Protein AF-A0A7V8NLB1-F1 (afdb_monomer)

Solvent-accessible surface area (backbone atoms only — not comparable to full-atom values): 17942 Å² total; per-residue (Å²): 111,77,70,60,72,68,38,78,61,52,40,50,52,52,19,48,51,55,30,48,59,28,41,72,83,52,60,50,78,52,80,64,28,59,56,40,37,45,28,13,45,32,29,66,75,69,73,38,64,21,41,76,55,96,91,35,86,38,77,64,56,46,62,48,58,43,48,26,51,51,48,29,51,50,24,67,76,68,77,31,62,53,78,82,28,45,66,60,50,29,58,52,39,44,54,50,39,54,49,26,21,53,38,45,8,48,35,42,17,58,72,44,55,81,47,92,48,67,70,57,18,56,49,38,21,43,53,38,27,41,54,50,30,67,32,63,80,67,38,49,45,30,17,30,70,64,47,62,46,55,35,55,26,26,46,37,47,19,50,37,34,46,51,51,26,54,46,30,73,79,34,80,80,67,66,66,98,79,61,91,65,88,76,70,85,46,53,39,51,24,25,23,51,21,11,35,37,20,18,55,15,27,29,42,34,72,69,38,48,55,59,54,56,54,47,44,52,54,45,36,61,54,26,54,77,67,72,36,56,72,57,37,54,49,24,44,50,26,23,51,51,23,20,46,63,58,28,40,65,56,15,51,50,33,32,74,75,70,72,39,88,41,72,59,47,56,96,80,46,61,58,94,89,58,83,77,62,60,68,58,58,54,54,43,70,76,50,69,80,53,75,71,56,38,69,57,43,69,69,21,64,100,76,48,77,55,55,65,86,79,50,62,72,77,72,38,98,43,75,69,51,45,50,55,52,37,57,54,37,51,53,52,44,64,74,70,113

InterPro domains:
  IPR050297 Lipid A-modifying glycosyltransferase 83 [PTHR33908] (12-261)

Sequence (337 aa):
MKRIFSSRVFPLAVGLGLRLLFVVPFPATSGDTVLYEQIATNWLKHHVYAMDVHGALTPVDMRMPGYPAFLALIYALTGRTGESARLWVMLAQILVDLLGCLVIARLARILTCASENEAQGERAYAFALWLAAVCPFTANYTAVPLTEVFACFWTALACSVLVVALQRVKKPGFLLSSSYVPGVRSVEYAALGAGLIAGMGALFRPETPLVLVTAAIVLGVLLFRLGQFARWCLATVAMIVGCLVVLSPWALRNLLTFHEVQFLNPKYSTLPGELVPYGFMAWERTWLYRVRDCYLVPWKLDEEAIQVDDIPSRAFDSPAEKERVRDILEQYNEDLT

Radius of gyration: 23.5 Å; Cα contacts (8 Å, |Δi|>4): 425; chains: 1; bounding box: 57×48×65 Å

Organism: NCBI:txid2741543

pLDDT: mean 89.31, std 11.73, range [33.88, 98.0]

Secondary structure (DSSP, 8-state):
-HHHHT-SHHHHHHHHHHHHHHHTT-----HHHHHHHHHHHHHHHHSS-EEEETTEEEE--SS-THHHHHHHHHHHHHT--GGGGHHHHHHHHHHHHHHHHHHHHHHHHHHHTTSS-HHHHHHHHHHHHHHHHT-HHHHHGGGS-SSHHHHHHHHHHHHHHHHHHHHHHH-TT---TT---TT--SHHHHHHHHHHHHHHHHTT-TTTTHHHHHHHHHHHHHHHHTT-HHHHHHHHHHHHHHHHHHHHHHHHHHHHHHS---SS--TT-PPTTPPP-HHHHHHHHHH---HHHHHHTGGGTTTSPPPGGGS-GGG-SSHHHHHHHHHHHHHHHHHT-

Structure (mmCIF, N/CA/C/O backbone):
data_AF-A0A7V8NLB1-F1
#
_entry.id   AF-A0A7V8NLB1-F1
#
loop_
_atom_site.group_PDB
_atom_site.id
_atom_site.type_symbol
_atom_site.label_atom_id
_atom_site.label_alt_id
_atom_site.label_comp_id
_atom_site.label_asym_id
_atom_site.label_entity_id
_atom_site.label_seq_id
_atom_site.pdbx_PDB_ins_code
_atom_site.Cartn_x
_atom_site.Cartn_y
_atom_site.Cartn_z
_atom_site.occupancy
_atom_site.B_iso_or_equiv
_atom_site.auth_seq_id
_atom_site.auth_comp_id
_atom_site.auth_asym_id
_atom_site.auth_atom_id
_atom_site.pdbx_PDB_model_num
ATOM 1 N N . MET A 1 1 ? -32.695 -19.088 6.229 1.00 49.25 1 MET A N 1
ATOM 2 C CA . MET A 1 1 ? -32.071 -17.863 5.668 1.00 49.25 1 MET A CA 1
ATOM 3 C C . MET A 1 1 ? -31.359 -16.996 6.714 1.00 49.25 1 MET A C 1
ATOM 5 O O . MET A 1 1 ? -30.170 -16.777 6.535 1.00 49.25 1 MET A O 1
ATOM 9 N N . LYS A 1 2 ? -31.983 -16.575 7.835 1.00 52.16 2 LYS A N 1
ATOM 10 C CA . LYS A 1 2 ? -31.315 -15.739 8.874 1.00 52.16 2 LYS A CA 1
ATOM 11 C C . LYS A 1 2 ? -29.977 -16.291 9.416 1.00 52.16 2 LYS A C 1
ATOM 13 O O . LYS A 1 2 ? -29.068 -15.512 9.662 1.00 52.16 2 LYS A O 1
ATOM 18 N N . ARG A 1 3 ? -29.825 -17.617 9.563 1.00 56.69 3 ARG A N 1
ATOM 19 C CA . ARG A 1 3 ? -28.570 -18.241 10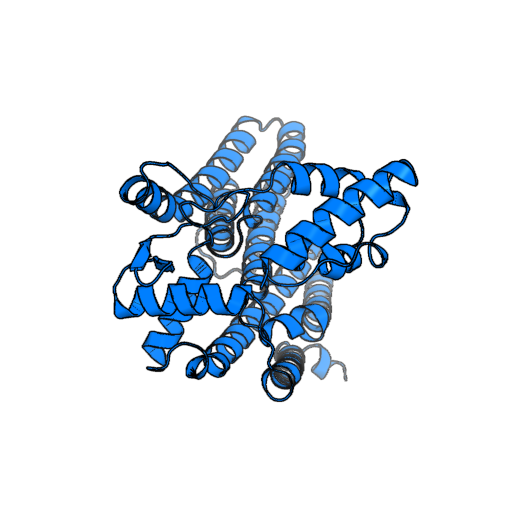.043 1.00 56.69 3 ARG A CA 1
ATOM 20 C C . ARG A 1 3 ? -27.407 -18.173 9.043 1.00 56.69 3 ARG A C 1
ATOM 22 O O . ARG A 1 3 ? -26.264 -18.116 9.473 1.00 56.69 3 ARG A O 1
ATOM 29 N N . ILE A 1 4 ? -27.689 -18.146 7.739 1.00 57.19 4 ILE A N 1
ATOM 30 C CA . ILE A 1 4 ? -26.658 -18.167 6.686 1.00 57.19 4 ILE A CA 1
ATOM 31 C C . ILE A 1 4 ? -25.946 -16.811 6.618 1.00 57.19 4 ILE A C 1
ATOM 33 O O . ILE A 1 4 ? -24.723 -16.753 6.636 1.00 57.19 4 ILE A O 1
ATOM 37 N N . PHE A 1 5 ? -26.710 -15.717 6.660 1.00 58.41 5 PHE A N 1
ATOM 38 C CA . PHE A 1 5 ? -26.167 -14.353 6.659 1.00 58.41 5 PHE A CA 1
ATOM 39 C C . PHE A 1 5 ? -25.557 -13.919 7.999 1.00 58.41 5 PHE A C 1
ATOM 41 O O . PHE A 1 5 ? -24.875 -12.902 8.053 1.00 58.41 5 PHE A O 1
ATOM 48 N N . SER A 1 6 ? -25.783 -14.685 9.071 1.00 60.06 6 SER A N 1
ATOM 49 C CA . SER A 1 6 ? -25.186 -14.434 10.388 1.00 60.06 6 SER A CA 1
ATOM 50 C C . SER A 1 6 ? -23.851 -15.161 10.592 1.00 60.06 6 SER A C 1
ATOM 52 O O . SER A 1 6 ? -23.154 -14.878 11.565 1.00 60.06 6 SER A O 1
ATOM 54 N N . SER A 1 7 ? -23.500 -16.112 9.720 1.00 76.06 7 SER A N 1
ATOM 55 C CA . SER A 1 7 ? -22.224 -16.826 9.791 1.00 76.06 7 SER A CA 1
ATOM 56 C C . SER A 1 7 ? -21.121 -15.984 9.161 1.00 76.06 7 SER A C 1
ATOM 58 O O . SER A 1 7 ? -21.250 -15.553 8.020 1.00 76.06 7 SER A O 1
ATOM 60 N N . ARG A 1 8 ? -20.008 -15.795 9.878 1.00 83.38 8 ARG A N 1
ATOM 61 C CA . ARG A 1 8 ? -18.809 -15.110 9.357 1.00 83.38 8 ARG A CA 1
ATOM 62 C C . ARG A 1 8 ? -18.079 -15.940 8.296 1.00 83.38 8 ARG A C 1
ATOM 64 O O . ARG A 1 8 ? -17.380 -15.390 7.457 1.00 83.38 8 ARG A O 1
ATOM 71 N N . VAL A 1 9 ? -18.258 -17.260 8.324 1.00 89.19 9 VAL A N 1
ATOM 72 C CA . VAL A 1 9 ? -17.547 -18.210 7.454 1.00 89.19 9 VAL A CA 1
ATOM 73 C C . VAL A 1 9 ? -18.099 -18.185 6.033 1.00 89.19 9 VAL A C 1
ATOM 75 O O . VAL A 1 9 ? -17.349 -18.290 5.071 1.00 89.19 9 VAL A O 1
ATOM 78 N N . PHE A 1 10 ? -19.411 -18.017 5.889 1.00 92.69 10 PHE A N 1
ATOM 79 C CA . PHE A 1 10 ? -20.062 -18.084 4.587 1.00 92.69 10 PHE A CA 1
ATOM 80 C C . PHE A 1 10 ? -19.656 -16.958 3.610 1.00 92.69 10 PHE A C 1
ATOM 82 O O . PHE A 1 10 ? -19.251 -17.297 2.499 1.00 92.69 10 PHE A O 1
ATOM 89 N N . PRO A 1 11 ? -19.662 -15.656 3.976 1.00 94.06 11 PRO A N 1
ATOM 90 C CA . PRO A 1 11 ? -19.168 -14.605 3.082 1.00 94.06 11 PRO A CA 1
ATOM 91 C C . PRO A 1 11 ? -17.693 -14.793 2.718 1.00 94.06 11 PRO A C 1
ATOM 93 O O . PRO A 1 11 ? -17.318 -14.547 1.577 1.00 94.06 11 PRO A O 1
ATOM 96 N N . LEU A 1 12 ? -16.861 -15.280 3.647 1.00 95.94 12 LEU A N 1
ATOM 97 C CA . LEU A 1 12 ? -15.457 -15.582 3.362 1.00 95.94 12 LEU A CA 1
ATOM 98 C C . LEU A 1 12 ? -15.300 -16.734 2.368 1.00 95.94 12 LEU A C 1
ATOM 100 O O . LEU A 1 12 ? -14.453 -16.650 1.489 1.00 95.94 12 LEU A O 1
ATOM 104 N N . ALA A 1 13 ? -16.113 -17.787 2.475 1.00 96.38 13 ALA A N 1
ATOM 105 C CA . ALA A 1 13 ? -16.087 -18.902 1.532 1.00 96.38 13 ALA A CA 1
ATOM 106 C C . ALA A 1 13 ? -16.512 -18.462 0.121 1.00 96.38 13 ALA A C 1
ATOM 108 O O . ALA A 1 13 ? -15.866 -18.825 -0.860 1.00 96.38 13 ALA A O 1
ATOM 109 N N . VAL A 1 14 ? -17.554 -17.629 0.016 1.00 96.50 14 VAL A N 1
ATOM 110 C CA . VAL A 1 14 ? -17.969 -17.034 -1.265 1.00 96.50 14 VAL A CA 1
ATOM 111 C C . VAL A 1 14 ? -16.872 -16.119 -1.815 1.00 96.50 14 VAL A C 1
ATOM 113 O O . VAL A 1 14 ? -16.523 -16.216 -2.989 1.00 96.50 14 VAL A O 1
ATOM 116 N N . GLY A 1 15 ? -16.278 -15.277 -0.966 1.00 96.75 15 GLY A N 1
ATOM 117 C CA . GLY A 1 15 ? -15.166 -14.411 -1.348 1.00 96.75 15 GLY A CA 1
ATOM 118 C C . GLY A 1 15 ? -13.922 -15.186 -1.794 1.00 96.75 15 GLY A C 1
ATOM 119 O O . GLY A 1 15 ? -13.266 -14.784 -2.754 1.00 96.75 15 GLY A O 1
ATOM 120 N N . LEU A 1 16 ? -13.611 -16.308 -1.144 1.00 97.75 16 LEU A N 1
ATOM 121 C CA . LEU A 1 16 ? -12.551 -17.223 -1.562 1.00 97.75 16 LEU A CA 1
ATOM 122 C C . LEU A 1 16 ? -12.846 -17.785 -2.956 1.00 97.75 16 LEU A C 1
ATOM 124 O O . LEU A 1 16 ? -11.977 -17.737 -3.821 1.00 97.75 16 LEU A O 1
ATOM 128 N N . GLY A 1 17 ? -14.077 -18.248 -3.192 1.00 97.31 17 GLY A N 1
ATOM 129 C CA . GLY A 1 17 ? -14.513 -18.723 -4.505 1.00 97.31 17 GLY A CA 1
ATOM 130 C C . GLY A 1 17 ? -14.348 -17.665 -5.599 1.00 97.31 17 GLY A C 1
ATOM 131 O O . GLY A 1 17 ? -13.801 -17.968 -6.654 1.00 97.31 17 GLY A O 1
ATOM 132 N N . LEU A 1 18 ? -14.737 -16.414 -5.328 1.00 97.25 18 LEU A N 1
ATOM 133 C CA . LEU A 1 18 ? -14.567 -15.297 -6.265 1.00 97.25 18 LEU A CA 1
ATOM 134 C C . LEU A 1 18 ? -13.090 -15.018 -6.587 1.00 97.25 18 LEU A C 1
ATOM 136 O O . LEU A 1 18 ? -12.741 -14.798 -7.740 1.00 97.25 18 LEU A O 1
ATOM 140 N N . ARG A 1 19 ? -12.206 -15.037 -5.587 1.00 97.81 19 ARG A N 1
ATOM 141 C CA . ARG A 1 19 ? -10.769 -14.794 -5.801 1.00 97.81 19 ARG A CA 1
ATOM 142 C C . ARG A 1 19 ? -10.107 -15.934 -6.565 1.00 97.81 19 ARG A C 1
ATOM 144 O O . ARG A 1 19 ? -9.337 -15.680 -7.482 1.00 97.81 19 ARG A O 1
ATOM 151 N N . LEU A 1 20 ? -10.457 -17.182 -6.251 1.00 97.31 20 LEU A N 1
ATOM 152 C CA . LEU A 1 20 ? -10.005 -18.348 -7.017 1.00 97.31 20 LEU A CA 1
ATOM 153 C C . LEU A 1 20 ? -10.511 -18.307 -8.465 1.00 97.31 20 LEU A C 1
ATOM 155 O O . LEU A 1 20 ? -9.776 -18.694 -9.369 1.00 97.31 20 LEU A O 1
ATOM 159 N N . LEU A 1 21 ? -11.725 -17.791 -8.690 1.00 96.25 21 LEU A N 1
ATOM 160 C CA . LEU A 1 21 ? -12.261 -17.551 -10.029 1.00 96.25 21 LEU A CA 1
ATOM 161 C C . LEU A 1 21 ? -11.457 -16.499 -10.805 1.00 96.25 21 LEU A C 1
ATOM 163 O O . LEU A 1 21 ? -11.439 -16.574 -12.021 1.00 96.25 21 LEU A O 1
ATOM 167 N N . PHE A 1 22 ? -10.784 -15.547 -10.159 1.00 96.12 22 PHE A N 1
ATOM 168 C CA . PHE A 1 22 ? -9.852 -14.661 -10.863 1.00 96.12 22 PHE A CA 1
ATOM 169 C C . PHE A 1 22 ? -8.480 -15.321 -11.043 1.00 96.12 22 PHE A C 1
ATOM 171 O O . PHE A 1 22 ? -7.969 -15.375 -12.153 1.00 96.12 22 PHE A O 1
ATOM 178 N N . VAL A 1 23 ? -7.909 -15.896 -9.983 1.00 95.31 23 VAL A N 1
ATOM 179 C CA . VAL A 1 23 ? -6.532 -16.423 -9.988 1.00 95.31 23 VAL A CA 1
ATOM 180 C C . VAL A 1 23 ? -6.339 -17.622 -10.921 1.00 95.31 23 VAL A C 1
ATOM 182 O O . VAL A 1 23 ? -5.301 -17.725 -11.565 1.00 95.31 23 VAL A O 1
ATOM 185 N N . VAL A 1 24 ? -7.296 -18.555 -10.977 1.00 93.62 24 VAL A N 1
ATOM 186 C CA . VAL A 1 24 ? -7.115 -19.817 -11.715 1.00 93.62 24 VAL A CA 1
ATOM 187 C C . VAL A 1 24 ? -7.326 -19.646 -13.226 1.00 93.62 24 VAL A C 1
ATOM 189 O O . VAL A 1 24 ? -6.426 -20.009 -13.980 1.00 93.62 24 VAL A O 1
ATOM 192 N N . PRO A 1 25 ? -8.472 -19.125 -13.705 1.00 93.62 25 PRO A N 1
ATOM 193 C CA . PRO A 1 25 ? -8.706 -18.970 -15.141 1.00 93.62 25 PRO A CA 1
ATOM 194 C C . PRO A 1 25 ? -8.198 -17.642 -15.721 1.00 93.62 25 PRO A C 1
ATOM 196 O O . PRO A 1 25 ? -7.986 -17.581 -16.929 1.00 93.62 25 PRO A O 1
ATOM 199 N N . PHE A 1 26 ? -8.012 -16.593 -14.909 1.00 92.75 26 PHE A N 1
ATOM 200 C CA . PHE A 1 26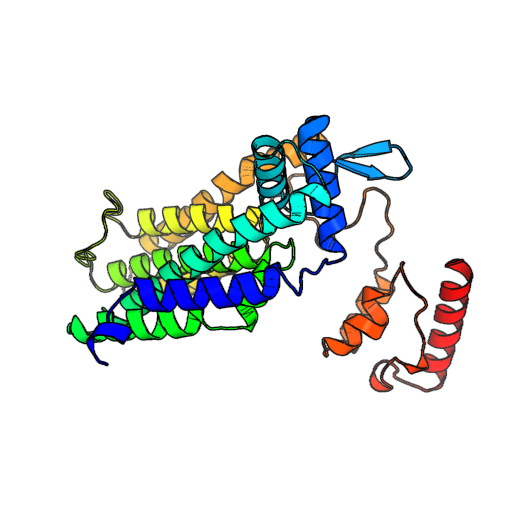 ? -7.658 -15.250 -15.388 1.00 92.75 26 PHE A CA 1
ATOM 201 C C . PHE A 1 26 ? -6.457 -14.625 -14.641 1.00 92.75 26 PHE A C 1
ATOM 203 O O . PHE A 1 26 ? -6.555 -13.475 -14.203 1.00 92.75 26 PHE A O 1
ATOM 210 N N . PRO A 1 27 ? -5.321 -15.336 -14.469 1.00 92.12 27 PRO A N 1
ATOM 211 C CA . PRO A 1 27 ? -4.123 -14.715 -13.919 1.00 92.12 27 PRO A CA 1
ATOM 212 C C . PRO A 1 27 ? -3.621 -13.628 -14.875 1.00 92.12 27 PRO A C 1
ATOM 214 O O . PRO A 1 27 ? -3.568 -13.832 -16.088 1.00 92.12 27 PRO A O 1
ATOM 217 N N . ALA A 1 28 ? -3.224 -12.483 -14.329 1.00 90.81 28 ALA A N 1
ATOM 218 C CA . ALA A 1 28 ? -2.693 -11.374 -15.109 1.00 90.81 28 ALA A CA 1
ATOM 219 C C . ALA A 1 28 ? -1.370 -10.864 -14.528 1.00 90.81 28 ALA A C 1
ATOM 221 O O . ALA A 1 28 ? -0.999 -11.151 -13.388 1.00 90.81 28 ALA A O 1
ATOM 222 N N . THR A 1 29 ? -0.643 -10.110 -15.343 1.00 88.44 29 THR A N 1
ATOM 223 C CA . THR A 1 29 ? 0.633 -9.480 -14.995 1.00 88.44 29 THR A CA 1
ATOM 224 C C . THR A 1 29 ? 0.579 -8.000 -15.335 1.00 88.44 29 THR A C 1
ATOM 226 O O . THR A 1 29 ? -0.121 -7.595 -16.260 1.00 88.44 29 THR A O 1
ATOM 229 N N . SER A 1 30 ? 1.329 -7.198 -14.588 1.00 86.75 30 SER A N 1
ATOM 230 C CA . SER A 1 30 ? 1.559 -5.779 -14.868 1.00 86.75 30 SER A CA 1
ATOM 231 C C . SER A 1 30 ? 3.028 -5.559 -15.239 1.00 86.75 30 SER A C 1
ATOM 233 O O . SER A 1 30 ? 3.861 -6.402 -14.900 1.00 86.75 30 SER A O 1
ATOM 235 N N . GLY A 1 31 ? 3.372 -4.426 -15.859 1.00 82.38 31 GLY A N 1
ATOM 236 C CA . GLY A 1 31 ? 4.778 -4.034 -16.052 1.00 82.38 31 GLY A CA 1
ATOM 237 C C . GLY A 1 31 ? 5.553 -4.034 -14.725 1.00 82.38 31 GLY A C 1
ATOM 238 O O . GLY A 1 31 ? 6.645 -4.590 -14.619 1.00 82.38 31 GLY A O 1
ATOM 239 N N . ASP A 1 32 ? 4.903 -3.580 -13.650 1.00 86.31 32 ASP A N 1
ATOM 240 C CA . ASP A 1 32 ? 5.454 -3.601 -12.291 1.00 86.31 32 ASP A CA 1
ATOM 241 C C . ASP A 1 32 ? 5.749 -5.018 -11.767 1.00 86.31 32 ASP A C 1
ATOM 243 O O . ASP A 1 32 ? 6.655 -5.199 -10.951 1.00 86.31 32 ASP A O 1
ATOM 247 N N . THR A 1 33 ? 5.009 -6.036 -12.224 1.00 91.00 33 THR A N 1
ATOM 248 C CA . THR A 1 33 ? 5.210 -7.427 -11.790 1.00 91.00 33 THR A CA 1
ATOM 249 C C . THR A 1 33 ? 6.623 -7.893 -12.125 1.00 91.00 33 THR A C 1
ATOM 251 O O . THR A 1 33 ? 7.283 -8.478 -11.270 1.00 91.00 33 THR A O 1
ATOM 254 N N . VAL A 1 34 ? 7.115 -7.588 -13.327 1.00 90.88 34 VAL A N 1
ATOM 255 C CA . VAL A 1 34 ? 8.453 -8.005 -13.774 1.00 90.88 34 VAL A CA 1
ATOM 256 C C . VAL A 1 34 ? 9.535 -7.396 -12.881 1.00 90.88 34 VAL A C 1
ATOM 258 O O . VAL A 1 34 ? 10.422 -8.110 -12.407 1.00 90.88 34 VAL A O 1
ATOM 261 N N . LEU A 1 35 ? 9.404 -6.105 -12.564 1.00 91.50 35 LEU A N 1
ATOM 262 C CA . LEU A 1 35 ? 10.328 -5.389 -11.682 1.00 91.50 35 LEU A CA 1
ATOM 263 C C . LEU A 1 35 ? 10.353 -6.009 -10.279 1.00 91.50 35 LEU A C 1
ATOM 265 O O . LEU A 1 35 ? 11.419 -6.305 -9.736 1.00 91.50 35 LEU A O 1
ATOM 269 N N . TYR A 1 36 ? 9.180 -6.266 -9.691 1.00 94.88 36 TYR A N 1
ATOM 270 C CA . TYR A 1 36 ? 9.091 -6.894 -8.373 1.00 94.88 36 TYR A CA 1
ATOM 271 C C . TYR A 1 36 ? 9.703 -8.298 -8.351 1.00 94.88 36 TYR A C 1
ATOM 273 O O . TYR A 1 36 ? 10.415 -8.643 -7.404 1.00 94.88 36 TYR A O 1
ATOM 281 N N . GLU A 1 37 ? 9.455 -9.104 -9.384 1.00 95.00 37 GLU A N 1
ATOM 282 C CA . GLU A 1 37 ? 9.988 -10.461 -9.492 1.00 95.00 37 GLU A CA 1
ATOM 283 C C . GLU A 1 37 ? 11.512 -10.472 -9.622 1.00 95.00 37 GLU A C 1
ATOM 285 O O . GLU A 1 37 ? 12.170 -11.299 -8.978 1.00 95.00 37 GLU A O 1
ATOM 290 N N . GLN A 1 38 ? 12.076 -9.554 -10.409 1.00 94.56 38 GLN A N 1
ATOM 291 C CA . GLN A 1 38 ? 13.517 -9.427 -10.596 1.00 94.56 38 GLN A CA 1
ATOM 292 C C . GLN A 1 38 ? 14.205 -8.984 -9.302 1.00 94.56 38 GLN A C 1
ATOM 294 O O . GLN A 1 38 ? 15.134 -9.656 -8.847 1.00 94.56 38 GLN A O 1
ATOM 299 N N . ILE A 1 39 ? 13.695 -7.929 -8.652 1.00 95.38 39 ILE A N 1
ATOM 300 C CA . ILE A 1 39 ? 14.209 -7.450 -7.361 1.00 95.38 39 ILE A CA 1
ATOM 301 C C . ILE A 1 39 ? 14.161 -8.572 -6.321 1.00 95.38 39 ILE A C 1
ATOM 303 O O . ILE A 1 39 ? 15.157 -8.832 -5.650 1.00 95.38 39 ILE A O 1
ATOM 307 N N . ALA A 1 40 ? 13.030 -9.272 -6.191 1.00 96.50 40 ALA A N 1
ATOM 308 C CA . ALA A 1 40 ? 12.877 -10.347 -5.213 1.00 96.50 40 ALA A CA 1
ATOM 309 C C . ALA A 1 40 ? 13.814 -11.534 -5.488 1.00 96.50 40 ALA A C 1
ATOM 311 O O . ALA A 1 40 ? 14.390 -12.103 -4.559 1.00 96.50 40 ALA A O 1
ATO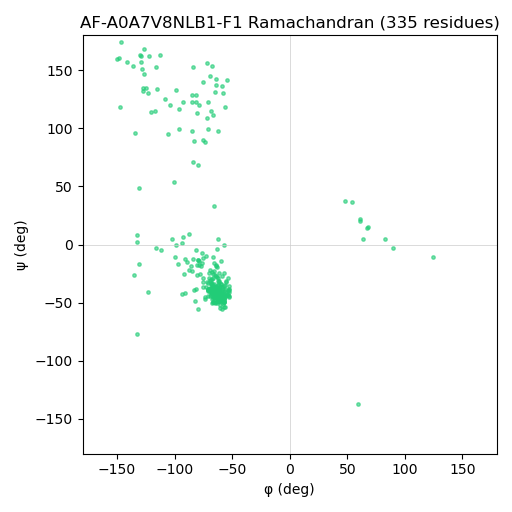M 312 N N . THR A 1 41 ? 13.997 -11.897 -6.761 1.00 95.06 41 THR A N 1
ATOM 313 C CA . THR A 1 41 ? 14.903 -12.981 -7.165 1.00 95.06 41 THR A CA 1
ATOM 314 C C . THR A 1 41 ? 16.351 -12.630 -6.840 1.00 95.06 41 THR A C 1
ATOM 316 O O . THR A 1 41 ? 17.059 -13.448 -6.250 1.00 95.06 41 THR A O 1
ATOM 319 N N . ASN A 1 42 ? 16.777 -11.412 -7.172 1.00 95.25 42 ASN A N 1
ATOM 320 C CA . ASN A 1 42 ? 18.124 -10.931 -6.884 1.00 95.25 42 ASN A CA 1
ATOM 321 C C . ASN A 1 42 ? 18.366 -10.788 -5.383 1.00 95.25 42 ASN A C 1
ATOM 323 O O . ASN A 1 42 ? 19.418 -11.186 -4.884 1.00 95.25 42 ASN A O 1
ATOM 327 N N . TRP A 1 43 ? 17.367 -10.316 -4.640 1.00 95.31 43 TRP A N 1
ATOM 328 C CA . TRP A 1 43 ? 17.461 -10.216 -3.191 1.00 95.31 43 TRP A CA 1
ATOM 329 C C . TRP A 1 43 ? 17.611 -11.595 -2.542 1.00 95.31 43 TRP A C 1
ATOM 331 O O . TRP A 1 43 ? 18.447 -11.768 -1.657 1.00 95.31 43 TRP A O 1
ATOM 341 N N . LEU A 1 44 ? 16.872 -12.604 -3.012 1.00 94.75 44 LEU A N 1
ATOM 342 C CA . LEU A 1 44 ? 16.975 -13.960 -2.477 1.00 94.75 44 LEU A CA 1
ATOM 343 C C . LEU A 1 44 ? 18.295 -14.652 -2.859 1.00 94.75 44 LEU A C 1
ATOM 345 O O . LEU A 1 44 ? 18.905 -15.295 -2.009 1.00 94.75 44 LEU A O 1
ATOM 349 N N . LYS A 1 45 ? 18.730 -14.541 -4.122 1.00 93.31 45 LYS A N 1
ATOM 350 C CA . LYS A 1 45 ? 19.906 -15.264 -4.646 1.00 93.31 45 LYS A CA 1
ATOM 351 C C . LYS A 1 45 ? 21.236 -14.582 -4.343 1.00 93.31 45 LYS A C 1
ATOM 353 O O . LYS A 1 45 ? 22.224 -15.260 -4.085 1.00 93.31 45 LYS A O 1
ATOM 358 N N . HIS A 1 46 ? 21.267 -13.256 -4.418 1.00 92.81 46 HIS A N 1
ATOM 359 C CA . HIS A 1 46 ? 22.489 -12.460 -4.322 1.00 92.81 46 HIS A CA 1
ATOM 360 C C . HIS A 1 46 ? 22.554 -11.629 -3.040 1.00 92.81 46 HIS A C 1
ATOM 362 O O . HIS A 1 46 ? 23.571 -10.993 -2.793 1.00 92.81 46 HIS A O 1
ATOM 368 N N . HIS A 1 47 ? 21.501 -11.635 -2.213 1.00 93.06 47 HIS A N 1
ATOM 369 C CA . HIS A 1 47 ? 21.407 -10.838 -0.984 1.00 93.06 47 HIS A CA 1
ATOM 370 C C . HIS A 1 47 ? 21.487 -9.320 -1.211 1.00 93.06 47 HIS A C 1
ATOM 372 O O . HIS A 1 47 ? 21.747 -8.565 -0.275 1.00 93.06 47 HIS A O 1
ATOM 378 N N . VAL A 1 48 ? 21.207 -8.862 -2.437 1.00 92.69 48 VAL A N 1
ATOM 379 C CA . VAL A 1 48 ? 21.213 -7.442 -2.810 1.00 92.69 48 VAL A CA 1
ATOM 380 C C . VAL A 1 48 ? 19.859 -7.045 -3.389 1.00 92.69 48 VAL A C 1
ATOM 382 O O . VAL A 1 48 ? 19.345 -7.695 -4.297 1.00 92.69 48 VAL A O 1
ATOM 385 N N . TYR A 1 49 ? 19.298 -5.945 -2.883 1.00 94.12 49 TYR A N 1
ATOM 386 C CA . TYR A 1 49 ? 18.118 -5.298 -3.460 1.00 94.12 49 TYR A CA 1
ATOM 387 C C . TYR A 1 49 ? 18.516 -4.560 -4.749 1.00 94.12 49 TYR A C 1
ATOM 389 O O . TYR A 1 49 ? 18.940 -3.400 -4.715 1.00 94.12 49 TYR A O 1
ATOM 397 N N . ALA A 1 50 ? 18.468 -5.270 -5.874 1.00 93.94 50 ALA A N 1
ATOM 398 C CA . ALA A 1 50 ? 19.048 -4.839 -7.142 1.00 93.94 50 ALA A CA 1
ATOM 399 C C . ALA A 1 50 ? 18.261 -5.360 -8.349 1.00 93.94 50 ALA A C 1
ATOM 401 O O . ALA A 1 50 ? 17.545 -6.361 -8.259 1.00 93.94 50 ALA A O 1
ATOM 402 N N . MET A 1 51 ? 18.458 -4.710 -9.491 1.00 92.62 51 MET A N 1
ATOM 403 C CA . MET A 1 51 ? 17.983 -5.164 -10.798 1.00 92.62 51 MET A CA 1
ATOM 404 C C . MET A 1 51 ? 19.152 -5.318 -11.765 1.00 92.62 51 MET A C 1
ATOM 406 O O . MET A 1 51 ? 20.245 -4.814 -11.514 1.00 92.62 51 MET A O 1
ATOM 410 N N . ASP A 1 52 ? 18.924 -6.059 -12.844 1.00 89.69 52 ASP A N 1
ATOM 411 C CA . ASP A 1 52 ? 19.874 -6.129 -13.949 1.00 89.69 52 ASP A CA 1
ATOM 412 C C . ASP A 1 52 ? 19.682 -4.892 -14.828 1.00 89.69 52 ASP A C 1
ATOM 414 O O . ASP A 1 52 ? 18.622 -4.713 -15.427 1.00 89.69 52 ASP A O 1
ATOM 418 N N . VAL A 1 53 ? 20.690 -4.025 -14.846 1.00 86.31 53 VAL A N 1
ATOM 419 C CA . VAL A 1 53 ? 20.731 -2.814 -15.664 1.00 86.31 53 VAL A CA 1
ATOM 420 C C . VAL A 1 53 ? 21.950 -2.948 -16.572 1.00 86.31 53 VAL A C 1
ATOM 422 O O . VAL A 1 53 ? 23.081 -2.993 -16.092 1.00 86.31 53 VAL A O 1
ATOM 425 N N . HIS A 1 54 ? 21.720 -3.066 -17.881 1.00 82.44 54 HIS A N 1
ATOM 426 C CA . HIS A 1 54 ? 22.761 -3.275 -18.900 1.00 82.44 54 HIS A CA 1
ATOM 427 C C . HIS A 1 54 ? 23.691 -4.485 -18.650 1.00 82.44 54 HIS A C 1
ATOM 429 O O . HIS A 1 54 ? 24.886 -4.426 -18.942 1.00 82.44 54 HIS A O 1
ATOM 435 N N . GLY A 1 55 ? 23.166 -5.593 -18.116 1.00 82.94 55 GLY A N 1
ATOM 436 C CA . GLY A 1 55 ? 23.940 -6.808 -17.829 1.00 82.94 55 GLY A CA 1
ATOM 437 C C . GLY A 1 55 ? 24.702 -6.761 -16.501 1.00 82.94 55 GLY A C 1
ATOM 438 O O . GLY A 1 55 ? 25.473 -7.676 -16.202 1.00 82.94 55 GLY A O 1
ATOM 439 N N . ALA A 1 56 ? 24.524 -5.698 -15.710 1.00 88.75 56 ALA A N 1
ATOM 440 C CA . ALA A 1 56 ? 25.152 -5.520 -14.411 1.00 88.75 56 ALA A CA 1
ATOM 441 C C . ALA A 1 56 ? 24.107 -5.497 -13.290 1.00 88.75 56 ALA A C 1
ATOM 443 O O . ALA A 1 56 ? 23.101 -4.785 -13.349 1.00 88.75 56 ALA A O 1
ATOM 444 N N . LEU A 1 57 ? 24.387 -6.241 -12.215 1.00 92.06 57 LEU A N 1
ATOM 445 C CA . LEU A 1 57 ? 23.562 -6.243 -11.011 1.00 92.06 57 LEU A CA 1
ATOM 446 C C . LEU A 1 57 ? 23.718 -4.905 -10.275 1.00 92.06 57 LEU A C 1
ATOM 448 O O . LEU A 1 57 ? 24.677 -4.701 -9.528 1.00 92.06 57 LEU A O 1
ATOM 452 N N . THR A 1 58 ? 22.757 -4.008 -10.474 1.00 92.19 58 THR A N 1
ATOM 453 C CA . THR A 1 58 ? 22.802 -2.630 -9.983 1.00 92.19 58 THR A CA 1
ATOM 454 C C . THR A 1 58 ? 21.807 -2.441 -8.835 1.00 92.19 58 THR A C 1
ATOM 456 O O . THR A 1 58 ? 20.620 -2.742 -8.995 1.00 92.19 58 THR A O 1
ATOM 459 N N . PRO A 1 59 ? 22.242 -1.958 -7.654 1.00 92.56 59 PRO A N 1
ATOM 460 C CA . PRO A 1 59 ? 21.330 -1.609 -6.571 1.00 92.56 59 PRO A CA 1
ATOM 461 C C . PRO A 1 59 ? 20.319 -0.541 -7.002 1.00 92.56 59 PRO A C 1
ATOM 463 O O . PRO A 1 59 ? 20.696 0.457 -7.607 1.00 92.56 59 PRO A O 1
ATOM 466 N N . VAL A 1 60 ? 19.046 -0.720 -6.637 1.00 92.62 60 VAL A N 1
ATOM 467 C CA . VAL A 1 60 ? 17.960 0.228 -6.972 1.00 92.62 60 VAL A CA 1
ATOM 468 C C . VAL A 1 60 ? 17.129 0.617 -5.745 1.00 92.62 60 VAL A C 1
ATOM 470 O O . VAL A 1 60 ? 17.160 -0.079 -4.728 1.00 92.62 60 VAL A O 1
ATOM 473 N N . ASP A 1 61 ? 16.379 1.715 -5.822 1.00 89.62 61 ASP A N 1
ATOM 474 C CA . ASP A 1 61 ? 15.442 2.223 -4.799 1.00 89.62 61 ASP A CA 1
ATOM 475 C C . ASP A 1 61 ? 14.059 2.617 -5.364 1.00 89.62 61 ASP A C 1
ATOM 477 O O . ASP A 1 61 ? 13.172 3.033 -4.616 1.00 89.62 61 ASP A O 1
ATOM 481 N N . MET A 1 62 ? 13.841 2.420 -6.668 1.00 88.00 62 MET A N 1
ATOM 482 C CA . MET A 1 62 ? 12.636 2.831 -7.403 1.00 88.00 62 MET A CA 1
ATOM 483 C C . MET A 1 62 ? 11.313 2.269 -6.856 1.00 88.00 62 MET A C 1
ATOM 485 O O . MET A 1 62 ? 10.253 2.861 -7.058 1.00 88.00 62 MET A O 1
ATOM 489 N N . ARG A 1 63 ? 11.345 1.128 -6.155 1.00 91.69 63 ARG A N 1
ATOM 490 C CA . ARG A 1 63 ? 10.166 0.494 -5.549 1.00 91.69 63 ARG A CA 1
ATOM 491 C C . ARG A 1 63 ? 10.384 0.232 -4.072 1.00 91.69 63 ARG A C 1
ATOM 493 O O . ARG A 1 63 ? 11.491 -0.089 -3.646 1.00 91.69 63 ARG A O 1
ATOM 500 N N . MET A 1 64 ? 9.297 0.325 -3.310 1.00 94.81 64 MET A N 1
ATOM 501 C CA . MET A 1 64 ? 9.313 0.037 -1.880 1.00 94.81 64 MET A CA 1
ATOM 502 C C . MET A 1 64 ? 9.516 -1.461 -1.606 1.00 94.81 64 MET A C 1
ATOM 504 O O . MET A 1 64 ? 9.023 -2.297 -2.368 1.00 94.81 64 MET A O 1
ATOM 508 N N . PRO A 1 65 ? 10.237 -1.822 -0.528 1.00 96.06 65 PRO A N 1
ATOM 509 C CA . PRO A 1 65 ? 10.777 -3.169 -0.359 1.00 96.06 65 PRO A CA 1
ATOM 510 C C . PRO A 1 65 ? 9.769 -4.204 0.146 1.00 96.06 65 PRO A C 1
ATOM 512 O O . PRO A 1 65 ? 10.051 -5.397 0.101 1.00 96.06 65 PRO A O 1
ATOM 515 N N . GLY A 1 66 ? 8.608 -3.786 0.648 1.00 96.81 66 GLY A N 1
ATOM 516 C CA . GLY A 1 66 ? 7.641 -4.659 1.316 1.00 96.81 66 GLY A CA 1
ATOM 517 C C . GLY A 1 66 ? 7.106 -5.756 0.404 1.00 96.81 66 GLY A C 1
ATOM 518 O O . GLY A 1 66 ? 7.060 -6.920 0.801 1.00 96.81 66 GLY A O 1
ATOM 519 N N . TYR A 1 67 ? 6.765 -5.412 -0.838 1.00 97.00 67 TYR A N 1
ATOM 520 C CA . TYR A 1 67 ? 6.260 -6.397 -1.790 1.00 97.00 67 TYR A CA 1
ATOM 521 C C . TYR A 1 67 ? 7.361 -7.328 -2.323 1.00 97.00 67 TYR A C 1
ATOM 523 O O . TYR A 1 67 ? 7.187 -8.539 -2.205 1.00 97.00 67 TYR A O 1
ATOM 531 N N . PRO A 1 68 ? 8.541 -6.841 -2.762 1.00 96.88 68 PRO A N 1
ATOM 532 C CA . PRO A 1 68 ? 9.686 -7.713 -3.037 1.00 96.88 68 PRO A CA 1
ATOM 533 C C . PRO A 1 68 ? 10.069 -8.643 -1.881 1.00 96.88 68 PRO A C 1
ATOM 535 O O . PRO A 1 68 ? 10.380 -9.807 -2.119 1.00 96.88 68 PRO A O 1
ATOM 538 N N . ALA A 1 69 ? 10.011 -8.173 -0.630 1.00 96.94 69 ALA A N 1
ATOM 539 C CA . ALA A 1 69 ? 10.276 -9.006 0.543 1.00 96.94 69 ALA A CA 1
ATOM 540 C C . ALA A 1 69 ? 9.223 -10.114 0.709 1.00 96.94 69 ALA A C 1
ATOM 542 O O . ALA A 1 69 ? 9.566 -11.256 1.019 1.00 96.94 69 ALA A O 1
ATOM 543 N N . PHE A 1 70 ? 7.946 -9.804 0.462 1.00 97.50 70 PHE A N 1
ATOM 544 C CA . PHE A 1 70 ? 6.881 -10.805 0.420 1.00 97.50 70 PHE A CA 1
ATOM 545 C C . PHE A 1 70 ? 7.119 -11.845 -0.687 1.00 97.50 70 PHE A C 1
ATOM 547 O O . PHE A 1 70 ? 7.019 -13.041 -0.415 1.00 97.50 70 PHE A O 1
ATOM 554 N N . LEU A 1 71 ? 7.507 -11.425 -1.896 1.00 97.38 71 LEU A N 1
ATOM 555 C CA . LEU A 1 71 ? 7.853 -12.350 -2.982 1.00 97.38 71 LEU A CA 1
ATOM 556 C C . LEU A 1 71 ? 9.030 -13.241 -2.588 1.00 97.38 71 LEU A C 1
ATOM 558 O O . LEU A 1 71 ? 8.934 -14.459 -2.707 1.00 97.38 71 LEU A O 1
ATOM 562 N N . ALA A 1 72 ? 10.108 -12.654 -2.062 1.00 96.81 72 ALA A N 1
ATOM 563 C CA . ALA A 1 72 ? 11.291 -13.389 -1.628 1.00 96.81 72 ALA A CA 1
ATOM 564 C C . ALA A 1 72 ? 10.958 -14.437 -0.552 1.00 96.81 72 ALA A C 1
ATOM 566 O O . ALA A 1 72 ? 11.480 -15.551 -0.600 1.00 96.81 72 ALA A O 1
ATOM 567 N N . LEU A 1 73 ? 10.042 -14.127 0.374 1.00 96.94 73 LEU A N 1
ATOM 568 C CA . LEU A 1 73 ? 9.539 -15.088 1.357 1.00 96.94 73 LEU A CA 1
ATOM 569 C C . LEU A 1 73 ? 8.808 -16.258 0.684 1.00 96.94 73 LEU A C 1
ATOM 571 O O . LEU A 1 73 ? 9.094 -17.413 0.992 1.00 96.94 73 LEU A O 1
ATOM 575 N N . ILE A 1 74 ? 7.888 -15.990 -0.247 1.00 97.19 74 ILE A N 1
ATOM 576 C CA . ILE A 1 74 ? 7.177 -17.053 -0.976 1.00 97.19 74 ILE A CA 1
ATOM 577 C C . ILE A 1 74 ? 8.148 -17.887 -1.818 1.00 97.19 74 ILE A C 1
ATOM 579 O O . ILE A 1 74 ? 8.021 -19.111 -1.876 1.00 97.19 74 ILE A O 1
ATOM 583 N N . TYR A 1 75 ? 9.150 -17.257 -2.425 1.00 96.31 75 TYR A N 1
ATOM 584 C CA . TYR A 1 75 ? 10.174 -17.943 -3.206 1.00 96.31 75 TYR A CA 1
ATOM 585 C C . TYR A 1 75 ? 11.009 -18.878 -2.333 1.00 96.31 75 TYR A C 1
ATOM 587 O O . TYR A 1 75 ? 11.215 -20.035 -2.696 1.00 96.31 75 TYR A O 1
ATOM 595 N N . ALA A 1 76 ? 11.410 -18.421 -1.145 1.00 95.88 76 ALA A N 1
ATOM 596 C CA . ALA A 1 76 ? 12.117 -19.245 -0.171 1.00 95.88 76 ALA A CA 1
ATOM 597 C C . ALA A 1 76 ? 11.268 -20.432 0.318 1.00 95.88 76 ALA A C 1
ATOM 599 O O . ALA A 1 76 ? 11.777 -21.544 0.430 1.00 95.88 76 ALA A O 1
ATOM 600 N N . LEU A 1 77 ? 9.970 -20.221 0.571 1.00 96.38 77 LEU A N 1
ATOM 601 C CA . LEU A 1 77 ? 9.060 -21.273 1.043 1.00 96.38 77 LEU A CA 1
ATOM 602 C C . LEU A 1 77 ? 8.727 -22.315 -0.034 1.00 96.38 77 LEU A C 1
ATOM 604 O O . LEU A 1 77 ? 8.509 -23.481 0.284 1.00 96.38 77 LEU A O 1
ATOM 608 N N . THR A 1 78 ? 8.655 -21.900 -1.299 1.00 95.00 78 THR A N 1
ATOM 609 C CA . THR A 1 78 ? 8.252 -22.771 -2.416 1.00 95.00 78 THR A CA 1
ATOM 610 C C . THR A 1 78 ? 9.432 -23.358 -3.187 1.00 95.00 78 THR A C 1
ATOM 612 O O . THR A 1 78 ? 9.243 -24.304 -3.951 1.00 95.00 78 THR A O 1
ATOM 615 N N . GLY A 1 79 ? 10.635 -22.798 -3.027 1.00 93.19 79 GLY A N 1
ATOM 616 C CA . GLY A 1 79 ? 11.812 -23.130 -3.833 1.00 93.19 79 GLY A CA 1
ATOM 617 C C . GLY A 1 79 ? 11.698 -22.698 -5.300 1.00 93.19 79 GLY A C 1
ATOM 618 O O . GLY A 1 79 ? 12.456 -23.178 -6.140 1.00 93.19 79 GLY A O 1
ATOM 619 N N . ARG A 1 80 ? 10.733 -21.832 -5.633 1.00 93.44 80 ARG A N 1
ATOM 620 C CA . ARG A 1 80 ? 10.446 -21.356 -6.994 1.00 93.44 80 ARG A CA 1
ATOM 621 C C . ARG A 1 80 ? 10.697 -19.857 -7.094 1.00 93.44 80 ARG A C 1
ATOM 623 O O . ARG A 1 80 ? 10.551 -19.145 -6.110 1.00 93.44 80 ARG A O 1
ATOM 630 N N . THR A 1 81 ? 11.029 -19.363 -8.284 1.00 92.62 81 THR A N 1
ATOM 631 C CA . THR A 1 81 ? 11.272 -17.928 -8.524 1.00 92.62 81 THR A CA 1
ATOM 632 C C . THR A 1 81 ? 10.600 -17.457 -9.808 1.00 92.62 81 THR A C 1
ATOM 634 O O . THR A 1 81 ? 10.414 -18.252 -10.736 1.00 92.62 81 THR A O 1
ATOM 637 N N . GLY A 1 82 ? 10.274 -16.165 -9.869 1.00 90.12 82 GLY A N 1
ATOM 638 C CA . GLY A 1 82 ? 9.654 -15.527 -11.032 1.00 90.12 82 GLY A CA 1
ATOM 639 C C . GLY A 1 82 ? 8.313 -16.161 -11.394 1.00 90.12 82 GLY A C 1
ATOM 640 O O . GLY A 1 82 ? 7.529 -16.540 -10.521 1.00 90.12 82 GLY A O 1
ATOM 641 N N . GLU A 1 83 ? 8.089 -16.361 -12.690 1.00 90.12 83 GLU A N 1
ATOM 642 C CA . GLU A 1 83 ? 6.827 -16.868 -13.231 1.00 90.12 83 GLU A CA 1
ATOM 643 C C . GLU A 1 83 ? 6.355 -18.184 -12.593 1.00 90.12 83 GLU A C 1
ATOM 645 O O . GLU A 1 83 ? 5.182 -18.335 -12.248 1.00 90.12 83 GLU A O 1
ATOM 650 N N . SER A 1 84 ? 7.282 -19.108 -12.327 1.00 92.31 84 SER A N 1
ATOM 651 C CA . SER A 1 84 ? 6.972 -20.412 -11.723 1.00 92.31 84 SER A CA 1
ATOM 652 C C . SER A 1 84 ? 6.380 -20.330 -10.304 1.00 92.31 84 SER A C 1
ATOM 654 O O . SER A 1 84 ? 5.750 -21.287 -9.832 1.00 92.31 84 SER A O 1
ATOM 656 N N . ALA A 1 85 ? 6.576 -19.198 -9.619 1.00 94.31 85 ALA A N 1
ATOM 657 C CA . ALA A 1 85 ? 6.092 -18.929 -8.270 1.00 94.31 85 ALA A CA 1
ATOM 658 C C . ALA A 1 85 ? 4.813 -18.071 -8.234 1.00 94.31 85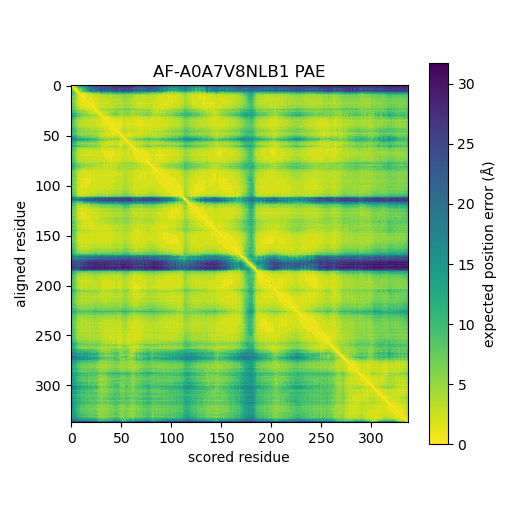 ALA A C 1
ATOM 660 O O . ALA A 1 85 ? 4.181 -17.996 -7.179 1.00 94.31 85 ALA A O 1
ATOM 661 N N . ARG A 1 86 ? 4.383 -17.478 -9.361 1.00 94.62 86 ARG A N 1
ATOM 662 C CA . ARG A 1 86 ? 3.243 -16.539 -9.426 1.00 94.62 86 ARG A CA 1
ATOM 663 C C . ARG A 1 86 ? 1.968 -17.089 -8.807 1.00 94.62 86 ARG A C 1
ATOM 665 O O . ARG A 1 86 ? 1.338 -16.405 -8.009 1.00 94.62 86 ARG A O 1
ATOM 672 N N . LEU A 1 87 ? 1.622 -18.341 -9.109 1.00 95.00 87 LEU A N 1
ATOM 673 C CA . LEU A 1 87 ? 0.426 -18.973 -8.546 1.00 95.00 87 LEU A CA 1
ATOM 674 C C . LEU A 1 87 ? 0.468 -18.991 -7.010 1.00 95.00 87 LEU A C 1
ATOM 676 O O . LEU A 1 87 ? -0.518 -18.664 -6.361 1.00 95.00 87 LEU A O 1
ATOM 680 N N . TRP A 1 88 ? 1.616 -19.327 -6.418 1.00 96.12 88 TRP A N 1
ATOM 681 C CA . TRP A 1 88 ? 1.779 -19.367 -4.962 1.00 96.12 88 TRP A CA 1
ATOM 682 C C . TRP A 1 88 ? 1.712 -17.977 -4.336 1.00 96.12 88 TRP A C 1
ATOM 684 O O . TRP A 1 88 ? 1.106 -17.813 -3.278 1.00 96.12 88 TRP A O 1
ATOM 694 N N . VAL A 1 89 ? 2.282 -16.978 -5.014 1.00 96.88 89 VAL A N 1
ATOM 695 C CA . VAL A 1 89 ? 2.175 -15.569 -4.619 1.00 96.88 89 VAL A CA 1
ATOM 696 C C . VAL A 1 89 ? 0.706 -15.146 -4.620 1.00 96.88 89 VAL A C 1
ATOM 698 O O . VAL A 1 89 ? 0.211 -14.688 -3.593 1.00 96.88 89 VAL A O 1
ATOM 701 N N . MET A 1 90 ? -0.025 -15.380 -5.713 1.00 96.81 90 MET A N 1
ATOM 702 C CA . MET A 1 90 ? -1.448 -15.043 -5.828 1.00 96.81 90 MET A CA 1
ATOM 703 C C . MET A 1 90 ? -2.297 -15.759 -4.769 1.00 96.81 90 MET A C 1
ATOM 705 O O . MET A 1 90 ? -3.112 -15.123 -4.106 1.00 96.81 90 MET A O 1
ATOM 709 N N . LEU A 1 91 ? -2.068 -17.054 -4.524 1.00 97.00 91 LEU A N 1
ATOM 710 C CA . LEU A 1 91 ? -2.761 -17.799 -3.465 1.00 97.00 91 LEU A CA 1
ATOM 711 C C . LEU A 1 91 ? -2.494 -17.214 -2.070 1.00 97.00 91 LEU A C 1
ATOM 713 O O . LEU A 1 91 ? -3.416 -17.109 -1.260 1.00 97.00 91 LEU A O 1
ATOM 717 N N . ALA A 1 92 ? -1.263 -16.786 -1.784 1.00 97.12 92 ALA A N 1
ATOM 718 C CA . ALA A 1 92 ? -0.949 -16.094 -0.539 1.00 97.12 92 ALA A CA 1
ATOM 719 C C . ALA A 1 92 ? -1.625 -14.709 -0.461 1.00 97.12 92 ALA A C 1
ATOM 721 O O . ALA A 1 92 ? -2.126 -14.338 0.603 1.00 97.12 92 ALA A O 1
ATOM 722 N N . GLN A 1 93 ? -1.737 -13.977 -1.577 1.00 96.88 93 GLN A N 1
ATOM 723 C CA . GLN A 1 93 ? -2.483 -12.710 -1.636 1.00 96.88 93 GLN A CA 1
ATOM 724 C C . GLN A 1 93 ? -3.969 -12.894 -1.322 1.00 96.88 93 GLN A C 1
ATOM 726 O O . GLN A 1 93 ? -4.533 -12.064 -0.613 1.00 96.88 93 GLN A O 1
ATOM 731 N N . ILE A 1 94 ? -4.601 -13.985 -1.775 1.00 98.00 94 ILE A N 1
ATOM 732 C CA . ILE A 1 94 ? -5.999 -14.295 -1.428 1.00 98.00 94 ILE A CA 1
ATOM 733 C C . ILE A 1 94 ? -6.187 -14.300 0.093 1.00 98.00 94 ILE A C 1
ATOM 735 O O . ILE A 1 94 ? -7.163 -13.741 0.596 1.00 98.00 94 ILE A O 1
ATOM 739 N N . LEU A 1 95 ? -5.257 -14.910 0.835 1.00 97.31 95 LEU A N 1
ATOM 740 C CA . LEU A 1 95 ? -5.333 -14.969 2.295 1.00 97.31 95 LEU A CA 1
ATOM 741 C C . LEU A 1 95 ? -5.263 -13.567 2.909 1.00 97.31 95 LEU A C 1
ATOM 743 O O . LEU A 1 95 ? -6.078 -13.236 3.770 1.00 97.31 95 LEU A O 1
ATOM 747 N N . VAL A 1 96 ? -4.328 -12.736 2.442 1.00 97.88 96 VAL A N 1
ATOM 748 C CA . VAL A 1 96 ? -4.175 -11.349 2.908 1.00 97.88 96 VAL A CA 1
ATOM 749 C C . VAL A 1 96 ? -5.422 -10.522 2.593 1.00 97.88 96 VAL A C 1
ATOM 751 O O . VAL A 1 96 ? -5.904 -9.791 3.456 1.00 97.88 96 VAL A O 1
ATOM 754 N N . ASP A 1 97 ? -6.004 -10.682 1.407 1.00 97.88 97 ASP A N 1
ATOM 755 C CA . ASP A 1 97 ? -7.196 -9.940 1.000 1.00 97.88 97 ASP A CA 1
ATOM 756 C C . ASP A 1 97 ? -8.446 -10.345 1.804 1.00 97.88 97 ASP A C 1
ATOM 758 O O . ASP A 1 97 ? -9.226 -9.497 2.246 1.00 97.88 97 ASP A O 1
ATOM 762 N N . LEU A 1 98 ? -8.618 -11.641 2.090 1.00 97.75 98 LEU A N 1
ATOM 763 C CA . LEU A 1 98 ? -9.694 -12.128 2.964 1.00 97.75 98 LEU A CA 1
ATOM 764 C C . LEU A 1 98 ? -9.521 -11.644 4.412 1.00 97.75 98 LEU A C 1
ATOM 766 O O . LEU A 1 98 ? -10.505 -11.277 5.064 1.00 97.75 98 LEU A O 1
ATOM 770 N N . LEU A 1 99 ? -8.283 -11.580 4.913 1.00 97.31 99 LEU A N 1
ATOM 771 C CA . LEU A 1 99 ? -7.982 -10.921 6.186 1.00 97.31 99 LEU A CA 1
ATOM 772 C C . LEU A 1 99 ? -8.318 -9.423 6.122 1.00 97.31 99 LEU A C 1
ATOM 774 O O . LEU A 1 99 ? -8.904 -8.891 7.066 1.00 97.31 99 LEU A O 1
ATOM 778 N N . GLY A 1 100 ? -8.040 -8.760 4.998 1.00 97.31 100 GLY A N 1
ATOM 779 C CA . GLY A 1 100 ? -8.448 -7.381 4.724 1.00 97.31 100 GLY A CA 1
ATOM 780 C C . GLY A 1 100 ? -9.957 -7.186 4.834 1.00 97.31 100 GLY A C 1
ATOM 781 O O . GLY A 1 100 ? -10.412 -6.277 5.528 1.00 97.31 100 GLY A O 1
ATOM 782 N N . CYS A 1 101 ? -10.750 -8.099 4.269 1.00 97.56 101 CYS A N 1
ATOM 783 C CA . CYS A 1 101 ? -12.211 -8.074 4.385 1.00 97.56 101 CYS A CA 1
ATOM 784 C C . CYS A 1 101 ? -12.681 -8.137 5.848 1.00 97.56 101 CYS A C 1
ATOM 786 O O . CYS A 1 101 ? -13.597 -7.412 6.243 1.00 97.56 101 CYS A O 1
ATOM 788 N N . LEU A 1 102 ? -12.033 -8.958 6.682 1.00 96.69 102 LEU A N 1
ATOM 789 C CA . LEU A 1 102 ? -12.327 -9.036 8.117 1.00 96.69 102 LEU A CA 1
ATOM 790 C C . LEU A 1 102 ? -11.961 -7.750 8.862 1.00 96.69 102 LEU A C 1
ATOM 792 O O . LEU A 1 102 ? -12.702 -7.327 9.756 1.00 96.69 102 LEU A O 1
ATOM 796 N N . VAL A 1 103 ? -10.841 -7.122 8.501 1.00 96.94 103 VAL A N 1
ATOM 797 C CA . VAL A 1 103 ? -10.417 -5.833 9.061 1.00 96.94 103 VAL A CA 1
ATOM 798 C C . VAL A 1 103 ? -11.412 -4.732 8.688 1.00 96.94 103 VAL A C 1
ATOM 800 O O . VAL A 1 103 ? -11.852 -4.001 9.572 1.00 96.94 103 VAL A O 1
ATOM 803 N N . ILE A 1 104 ? -11.849 -4.662 7.427 1.00 96.75 104 ILE A N 1
ATOM 804 C CA . ILE A 1 104 ? -12.868 -3.707 6.958 1.00 96.75 104 ILE A CA 1
ATOM 805 C C . ILE A 1 104 ? -14.197 -3.919 7.695 1.00 96.75 104 ILE A C 1
ATOM 807 O O . ILE A 1 104 ? -14.804 -2.965 8.186 1.00 96.75 104 ILE A O 1
ATOM 811 N N . ALA A 1 105 ? -14.634 -5.170 7.849 1.00 95.50 105 ALA A N 1
ATOM 812 C CA . ALA A 1 105 ? -15.843 -5.490 8.602 1.00 95.50 105 ALA A CA 1
ATOM 813 C C . ALA A 1 105 ? -15.739 -5.050 10.071 1.00 95.50 105 ALA A C 1
ATOM 815 O O . ALA A 1 105 ? -16.675 -4.476 10.639 1.00 95.50 105 ALA A O 1
ATOM 816 N N . ARG A 1 106 ? -14.573 -5.264 10.695 1.00 93.25 106 ARG A N 1
ATOM 817 C CA . ARG A 1 106 ? -14.299 -4.806 12.061 1.00 93.25 106 ARG A CA 1
ATOM 818 C C . ARG A 1 106 ? -14.294 -3.282 12.154 1.00 93.25 106 ARG A C 1
ATOM 820 O O . ARG A 1 106 ? -14.871 -2.753 13.101 1.00 93.25 106 ARG A O 1
ATOM 827 N N . LEU A 1 107 ? -13.698 -2.584 11.189 1.00 94.00 107 LEU A N 1
ATOM 828 C CA . LEU A 1 107 ? -13.720 -1.124 11.101 1.00 94.00 107 LEU A CA 1
ATOM 829 C C . LEU A 1 107 ? -15.161 -0.595 11.062 1.00 94.00 107 LEU A C 1
ATOM 831 O O . LEU A 1 107 ? -15.505 0.293 11.841 1.00 94.00 107 LEU A O 1
ATOM 835 N N . ALA A 1 108 ? -16.023 -1.192 10.233 1.00 93.81 108 ALA A N 1
ATOM 836 C CA . ALA A 1 108 ? -17.440 -0.835 10.159 1.00 93.81 108 ALA A CA 1
ATOM 837 C C . ALA A 1 108 ? -18.159 -1.032 11.507 1.00 93.81 108 ALA A C 1
ATOM 839 O O . ALA A 1 108 ? -18.863 -0.134 11.979 1.00 93.81 108 ALA A O 1
ATOM 840 N N . ARG A 1 109 ? -17.921 -2.163 12.188 1.00 90.25 109 ARG A N 1
ATOM 841 C CA . ARG A 1 109 ? -18.444 -2.391 13.548 1.00 90.25 109 ARG A CA 1
ATOM 842 C C . ARG A 1 109 ? -17.981 -1.299 14.508 1.00 90.25 109 ARG A C 1
ATOM 844 O O . ARG A 1 109 ? -18.813 -0.725 15.203 1.00 90.25 109 ARG A O 1
ATOM 851 N N . ILE A 1 110 ? -16.683 -0.989 14.531 1.00 87.56 110 ILE A N 1
ATOM 852 C CA . ILE 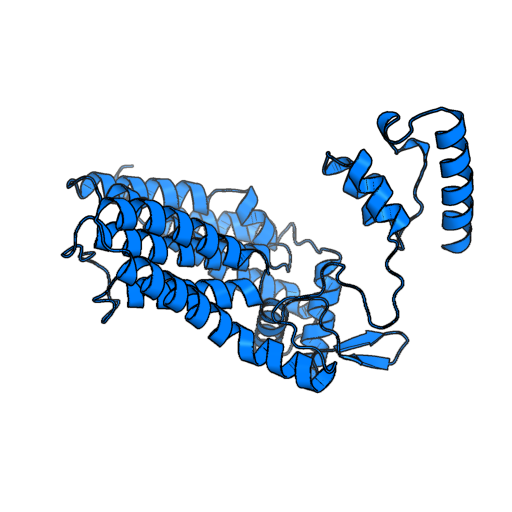A 1 110 ? -16.120 0.033 15.421 1.00 87.56 110 ILE A CA 1
ATOM 853 C C . ILE A 1 110 ? -16.823 1.371 15.181 1.00 87.56 110 ILE A C 1
ATOM 855 O O . ILE A 1 110 ? -17.315 1.963 16.136 1.00 87.56 110 ILE A O 1
ATOM 859 N N . LEU A 1 111 ? -16.956 1.817 13.930 1.00 88.88 111 LEU A N 1
ATOM 860 C CA . LEU A 1 111 ? -17.617 3.084 13.591 1.00 88.88 111 LEU A CA 1
ATOM 861 C C . LEU A 1 111 ? -19.068 3.161 14.097 1.00 88.88 111 LEU A C 1
ATOM 863 O O . LEU A 1 111 ? -19.504 4.219 14.548 1.00 88.88 111 LEU A O 1
ATOM 867 N N . THR A 1 112 ? -19.792 2.040 14.084 1.00 84.62 112 THR A N 1
ATOM 868 C CA . THR A 1 112 ? -21.192 1.966 14.546 1.00 84.62 112 THR A CA 1
ATOM 869 C C . THR A 1 112 ? -21.362 1.736 16.052 1.00 84.62 112 THR A C 1
ATOM 871 O O . THR A 1 112 ? -22.407 2.093 16.592 1.00 84.62 112 THR A O 1
ATOM 874 N N . CYS A 1 113 ? -20.335 1.255 16.767 1.00 66.75 113 CYS A N 1
ATOM 875 C CA . CYS A 1 113 ? -20.349 1.061 18.230 1.00 66.75 113 CYS A CA 1
ATOM 876 C C . CYS A 1 113 ? -20.510 2.360 19.047 1.00 66.75 113 CYS A C 1
ATOM 878 O O . CYS A 1 113 ? -20.608 2.308 20.272 1.00 66.75 113 CYS A O 1
ATOM 880 N N . ALA A 1 114 ? -20.544 3.532 18.408 1.00 58.31 114 ALA A N 1
ATOM 881 C CA . ALA A 1 114 ? -20.967 4.766 19.066 1.00 58.31 114 ALA A CA 1
ATOM 882 C C . ALA A 1 114 ? -22.449 4.729 19.500 1.00 58.31 114 ALA A C 1
ATOM 884 O O . ALA A 1 114 ? -22.807 5.402 20.467 1.00 58.31 114 ALA A O 1
ATOM 885 N N . SER A 1 115 ? -23.273 3.930 18.814 1.00 55.09 115 SER A N 1
ATOM 886 C CA . SER A 1 115 ? -24.654 3.611 19.173 1.00 55.09 115 SER A CA 1
ATOM 887 C C . SER A 1 115 ? -24.636 2.450 20.169 1.00 55.09 115 SER A C 1
ATOM 889 O O . SER A 1 115 ? -24.084 1.397 19.866 1.00 55.09 115 SER A O 1
ATOM 891 N N . GLU A 1 116 ? -25.212 2.609 21.360 1.00 62.47 116 GLU A N 1
ATOM 892 C CA . GLU A 1 116 ? -25.196 1.633 22.474 1.00 62.47 116 GLU A CA 1
ATOM 893 C C . GLU A 1 116 ? -25.875 0.280 22.153 1.00 62.47 116 GLU A C 1
ATOM 895 O O . GLU A 1 116 ? -25.992 -0.598 23.004 1.00 62.47 116 GLU A O 1
ATOM 900 N N . ASN A 1 117 ? -26.315 0.087 20.910 1.00 73.00 117 ASN A N 1
ATOM 901 C CA . ASN A 1 117 ? -27.007 -1.093 20.433 1.00 73.00 117 ASN A CA 1
ATOM 902 C C . ASN A 1 117 ? -26.042 -2.081 19.755 1.00 73.00 117 ASN A C 1
ATOM 904 O O . ASN A 1 117 ? -25.721 -1.960 18.569 1.00 73.00 117 ASN A O 1
ATOM 908 N N . GLU A 1 118 ? -25.630 -3.115 20.490 1.00 75.56 118 GLU A N 1
ATOM 909 C CA . GLU A 1 118 ? -24.727 -4.166 20.000 1.00 75.56 118 GLU A CA 1
ATOM 910 C C . GLU A 1 118 ? -25.234 -4.864 18.722 1.00 75.56 118 GLU A C 1
ATOM 912 O O . GLU A 1 118 ? -24.443 -5.220 17.842 1.00 75.56 118 GLU A O 1
ATOM 917 N N . ALA A 1 119 ? -26.556 -4.976 18.550 1.00 81.81 119 ALA A N 1
ATOM 918 C CA . ALA A 1 119 ? -27.147 -5.582 17.360 1.00 81.81 119 ALA A CA 1
ATOM 919 C C . ALA A 1 119 ? -26.901 -4.758 16.084 1.00 81.81 119 ALA A C 1
ATOM 921 O O . ALA A 1 119 ? -26.840 -5.327 14.993 1.00 81.81 119 ALA A O 1
ATOM 922 N N . GLN A 1 120 ? -26.751 -3.432 16.188 1.00 83.38 120 GLN A N 1
ATOM 923 C CA . GLN A 1 120 ? -26.397 -2.591 15.039 1.00 83.38 120 GLN A CA 1
ATOM 924 C C . GLN A 1 120 ? -24.944 -2.822 14.612 1.00 83.38 120 GLN A C 1
ATOM 926 O O . GLN A 1 120 ? -24.678 -2.919 13.414 1.00 83.38 120 GLN A O 1
ATOM 931 N N . GLY A 1 121 ? -24.034 -3.001 15.574 1.00 84.88 121 GLY A N 1
ATOM 932 C CA . GLY A 1 121 ? -22.625 -3.297 15.310 1.00 84.88 121 GLY A CA 1
ATOM 933 C C . GLY A 1 121 ? -22.412 -4.630 14.591 1.00 84.88 121 GLY A C 1
ATOM 934 O O . GLY A 1 121 ? -21.664 -4.690 13.616 1.00 84.88 121 GLY A O 1
ATOM 935 N N . GLU A 1 122 ? -23.104 -5.691 15.015 1.00 87.19 122 GLU A N 1
ATOM 936 C CA . GLU A 1 122 ? -23.042 -6.993 14.329 1.00 87.19 122 GLU A CA 1
ATOM 937 C C . GLU A 1 122 ? -23.659 -6.948 12.924 1.00 87.19 122 GLU A C 1
ATOM 939 O O . GLU A 1 122 ? -23.136 -7.566 11.997 1.00 87.19 122 GLU A O 1
ATOM 944 N N . ARG A 1 123 ? -24.730 -6.168 12.720 1.00 88.56 123 ARG A N 1
ATOM 945 C CA . ARG A 1 123 ? -25.286 -5.957 11.373 1.00 88.56 123 ARG A CA 1
ATOM 946 C C . ARG A 1 123 ? -24.288 -5.231 10.478 1.00 88.56 123 ARG A C 1
ATOM 948 O O . ARG A 1 123 ? -24.030 -5.702 9.377 1.00 88.56 123 ARG A O 1
ATOM 955 N N . ALA A 1 124 ? -23.710 -4.126 10.950 1.00 91.56 124 ALA A N 1
ATOM 956 C CA . ALA A 1 124 ? -22.716 -3.364 10.197 1.00 91.56 124 ALA A CA 1
ATOM 957 C C . ALA A 1 124 ? -21.501 -4.226 9.831 1.00 91.56 124 ALA A C 1
ATOM 959 O O . ALA A 1 124 ? -21.058 -4.196 8.685 1.00 91.56 124 ALA A O 1
ATOM 960 N N . TYR A 1 125 ? -21.026 -5.050 10.771 1.00 92.88 125 TYR A N 1
ATOM 961 C CA . TYR A 1 125 ? -19.980 -6.038 10.522 1.00 92.88 125 TYR A CA 1
ATOM 962 C C . TYR A 1 125 ? -20.362 -6.997 9.390 1.00 92.88 125 TYR A C 1
ATOM 964 O O . TYR A 1 125 ? -19.612 -7.145 8.430 1.00 92.88 125 TYR A O 1
ATOM 972 N N . ALA A 1 126 ? -21.532 -7.637 9.485 1.00 93.19 126 ALA A N 1
ATOM 973 C CA . ALA A 1 126 ? -21.971 -8.624 8.505 1.00 93.19 126 ALA A CA 1
ATOM 974 C C . ALA A 1 126 ? -22.147 -8.007 7.109 1.00 93.19 126 ALA A C 1
ATOM 976 O O . ALA A 1 126 ? -21.662 -8.572 6.131 1.00 93.19 126 ALA A O 1
ATOM 977 N N . PHE A 1 127 ? -22.785 -6.835 7.011 1.00 94.25 127 PHE A N 1
ATOM 978 C CA . PHE A 1 127 ? -22.950 -6.123 5.740 1.00 94.25 127 PHE A CA 1
ATOM 979 C C . PHE A 1 127 ? -21.606 -5.731 5.127 1.00 94.25 127 PHE A C 1
ATOM 981 O O . PHE A 1 127 ? -21.376 -6.000 3.951 1.00 94.25 127 PHE A O 1
ATOM 988 N N . ALA A 1 128 ? -20.703 -5.147 5.916 1.00 95.75 128 ALA A N 1
ATOM 989 C CA . ALA A 1 128 ? -19.381 -4.766 5.433 1.00 95.75 128 ALA A CA 1
ATOM 990 C C . ALA A 1 128 ? -18.552 -5.985 5.004 1.00 95.75 128 ALA A C 1
ATOM 992 O O . ALA A 1 128 ? -17.879 -5.921 3.979 1.00 95.75 128 ALA A O 1
ATOM 993 N N . LEU A 1 129 ? -18.640 -7.106 5.730 1.00 96.56 129 LEU A N 1
ATOM 994 C CA . LEU A 1 129 ? -17.956 -8.344 5.359 1.00 96.56 129 LEU A CA 1
ATOM 995 C C . LEU A 1 129 ? -18.460 -8.886 4.020 1.00 96.56 129 LEU A C 1
ATOM 997 O O . LEU A 1 129 ? -17.651 -9.266 3.182 1.00 96.56 129 LEU 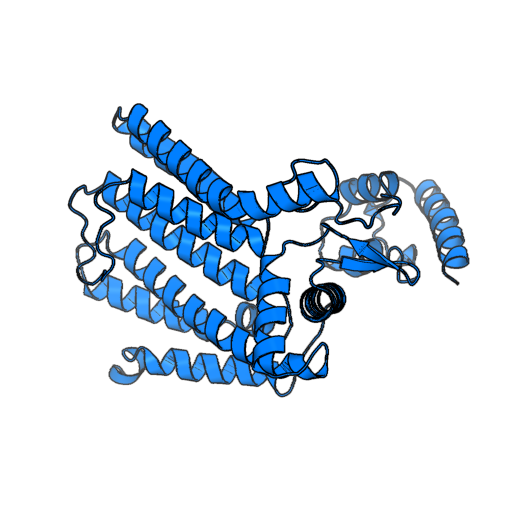A O 1
ATOM 1001 N N . TRP A 1 130 ? -19.776 -8.894 3.798 1.00 96.25 130 TRP A N 1
ATOM 1002 C CA . TRP A 1 130 ? -20.358 -9.296 2.516 1.00 96.25 130 TRP A CA 1
ATOM 1003 C C . TRP A 1 130 ? -19.933 -8.378 1.373 1.00 96.25 130 TRP A C 1
ATOM 1005 O O . TRP A 1 130 ? -19.490 -8.864 0.336 1.00 96.25 130 TRP A O 1
ATOM 1015 N N . LEU A 1 131 ? -20.033 -7.063 1.570 1.00 96.56 131 LEU A N 1
ATOM 1016 C CA . LEU A 1 131 ? -19.656 -6.091 0.548 1.00 96.56 131 LEU A CA 1
ATOM 1017 C C . LEU A 1 131 ? -18.171 -6.199 0.191 1.00 96.56 131 LEU A C 1
ATOM 1019 O O . LEU A 1 131 ? -17.843 -6.224 -0.988 1.00 96.56 131 LEU A O 1
ATOM 1023 N N . ALA A 1 132 ? -17.284 -6.322 1.182 1.00 97.00 132 ALA A N 1
ATOM 1024 C CA . ALA A 1 132 ? -15.849 -6.459 0.944 1.00 97.00 132 ALA A CA 1
ATOM 1025 C C . ALA A 1 132 ? -15.486 -7.815 0.311 1.00 97.00 132 ALA A C 1
ATOM 1027 O O . ALA A 1 132 ? -14.716 -7.872 -0.646 1.00 97.00 132 ALA A O 1
ATOM 1028 N N . ALA A 1 133 ? -16.065 -8.916 0.802 1.00 96.69 133 ALA A N 1
ATOM 1029 C CA . ALA A 1 133 ? -15.735 -10.253 0.316 1.00 96.69 133 ALA A CA 1
ATOM 1030 C C . ALA A 1 133 ? -16.194 -10.489 -1.130 1.00 96.69 133 ALA A C 1
ATOM 1032 O O . ALA A 1 133 ? -15.508 -11.196 -1.865 1.00 96.69 133 ALA A O 1
ATOM 1033 N N . VAL A 1 134 ? -17.318 -9.901 -1.549 1.00 96.25 134 VAL A N 1
ATOM 1034 C CA . VAL A 1 134 ? -17.906 -10.118 -2.885 1.00 96.25 134 VAL A CA 1
ATOM 1035 C C . VAL A 1 134 ? -17.616 -8.951 -3.843 1.00 96.25 134 VAL A C 1
ATOM 1037 O O . VAL A 1 134 ? -18.093 -8.943 -4.972 1.00 96.25 134 VAL A O 1
ATOM 1040 N N . CYS A 1 135 ? -16.815 -7.963 -3.432 1.00 96.94 135 CYS A N 1
ATOM 1041 C CA . CYS A 1 135 ? -16.408 -6.860 -4.300 1.00 96.94 135 CYS A CA 1
ATOM 1042 C C . CYS A 1 135 ? -15.467 -7.365 -5.414 1.00 96.94 135 CYS A C 1
ATOM 1044 O O . CYS A 1 135 ? -14.341 -7.773 -5.111 1.00 96.94 135 CYS A O 1
ATOM 1046 N N . PRO A 1 136 ? -15.868 -7.313 -6.701 1.00 95.38 136 PRO A N 1
ATOM 1047 C CA . PRO A 1 136 ? -15.017 -7.788 -7.791 1.00 95.38 136 PRO A CA 1
ATOM 1048 C C . PRO A 1 136 ? -13.801 -6.880 -8.010 1.00 95.38 136 PRO A C 1
ATOM 1050 O O . PRO A 1 136 ? -12.740 -7.366 -8.385 1.00 95.38 136 PRO A O 1
ATOM 1053 N N . PHE A 1 137 ? -13.927 -5.580 -7.726 1.00 93.31 137 PHE A N 1
ATOM 1054 C CA . PHE A 1 137 ? -12.861 -4.601 -7.951 1.00 93.31 137 PHE A CA 1
ATOM 1055 C C . PHE A 1 137 ? -11.637 -4.855 -7.070 1.00 93.31 137 PHE A C 1
ATOM 1057 O O . PHE A 1 137 ? -10.514 -4.764 -7.549 1.00 93.31 137 PHE A O 1
ATOM 1064 N N . THR A 1 138 ? -11.841 -5.208 -5.799 1.00 93.12 138 THR A N 1
ATOM 1065 C CA . THR A 1 138 ? -10.733 -5.547 -4.894 1.00 93.12 138 THR A CA 1
ATOM 1066 C C . THR A 1 138 ? -10.268 -6.984 -5.101 1.00 93.12 138 THR A C 1
ATOM 1068 O O . THR A 1 138 ? -9.069 -7.241 -5.106 1.00 93.12 138 THR A O 1
ATOM 1071 N N . ALA A 1 139 ? -11.197 -7.917 -5.347 1.00 95.25 139 ALA A N 1
ATOM 1072 C CA . ALA A 1 139 ? -10.858 -9.320 -5.573 1.00 95.25 139 ALA A CA 1
ATOM 1073 C C . ALA A 1 139 ? -9.974 -9.527 -6.817 1.00 95.25 139 ALA A C 1
ATOM 1075 O O . ALA A 1 139 ? -9.088 -10.380 -6.780 1.00 95.25 139 ALA A O 1
ATOM 1076 N N . ASN A 1 140 ? -10.157 -8.735 -7.879 1.00 95.44 140 ASN A N 1
ATOM 1077 C CA . ASN A 1 140 ? -9.351 -8.826 -9.099 1.00 95.44 140 ASN A CA 1
ATOM 1078 C C . ASN A 1 140 ? -7.846 -8.623 -8.841 1.00 95.44 140 ASN A C 1
ATOM 1080 O O . ASN A 1 140 ? -7.024 -9.324 -9.423 1.00 95.44 140 ASN A O 1
ATOM 1084 N N . TYR A 1 141 ? -7.469 -7.740 -7.908 1.00 94.81 141 TYR A N 1
ATOM 1085 C CA . TYR A 1 141 ? -6.058 -7.506 -7.574 1.00 94.81 141 TYR A CA 1
ATOM 1086 C C . TYR A 1 141 ? -5.360 -8.733 -6.975 1.00 94.81 141 TYR A C 1
ATOM 1088 O O . TYR A 1 141 ? -4.139 -8.817 -7.009 1.00 94.81 141 TYR A O 1
ATOM 1096 N N . THR A 1 142 ? -6.100 -9.726 -6.471 1.00 96.12 142 THR A N 1
ATOM 1097 C CA . THR A 1 142 ? -5.482 -10.977 -5.996 1.00 96.12 142 THR A CA 1
ATOM 1098 C C . THR A 1 142 ? -4.897 -11.824 -7.129 1.00 96.12 142 THR A C 1
ATOM 1100 O O . THR A 1 142 ? -3.989 -12.614 -6.870 1.00 96.12 142 THR A O 1
ATOM 1103 N N . ALA A 1 143 ? -5.367 -11.624 -8.366 1.00 95.88 143 ALA A N 1
ATOM 1104 C CA . ALA A 1 143 ? -4.923 -12.321 -9.573 1.00 95.88 143 ALA A CA 1
ATOM 1105 C C . ALA A 1 143 ? -3.802 -11.607 -10.335 1.00 95.88 143 ALA A C 1
ATOM 1107 O O . ALA A 1 143 ? -3.420 -12.057 -11.413 1.00 95.88 143 ALA A O 1
ATOM 1108 N N . VAL A 1 144 ? -3.255 -10.526 -9.772 1.00 94.88 144 VAL A N 1
ATOM 1109 C CA . VAL A 1 144 ? -2.097 -9.815 -10.320 1.00 94.88 144 VAL A CA 1
ATOM 1110 C C . VAL A 1 144 ? -1.041 -9.685 -9.223 1.00 94.88 144 VAL A C 1
ATOM 1112 O O . VAL A 1 144 ? -1.393 -9.309 -8.100 1.00 94.88 144 VAL A O 1
ATOM 1115 N N . PRO A 1 145 ? 0.246 -9.998 -9.471 1.00 95.12 145 PRO A N 1
ATOM 1116 C CA . PRO A 1 145 ? 1.280 -9.799 -8.468 1.00 95.12 145 PRO A CA 1
ATOM 1117 C C . PRO A 1 145 ? 1.625 -8.307 -8.361 1.00 95.12 145 PRO A C 1
ATOM 1119 O O . PRO A 1 145 ? 2.481 -7.790 -9.085 1.00 95.12 145 PRO A O 1
ATOM 1122 N N . LEU A 1 146 ? 0.902 -7.615 -7.480 1.00 94.75 146 LEU A N 1
ATOM 1123 C CA . LEU A 1 146 ? 1.006 -6.185 -7.224 1.00 94.75 146 LEU A CA 1
ATOM 1124 C C . LEU A 1 146 ? 0.733 -5.846 -5.747 1.00 94.75 146 LEU A C 1
ATOM 1126 O O . LEU A 1 146 ? 0.357 -6.677 -4.918 1.00 94.75 146 LEU A O 1
ATOM 1130 N N . THR A 1 147 ? 0.926 -4.575 -5.410 1.00 95.31 147 THR A N 1
ATOM 1131 C CA . THR A 1 147 ? 0.918 -4.065 -4.036 1.00 95.31 147 THR A CA 1
ATOM 1132 C C . THR A 1 147 ? -0.471 -3.747 -3.478 1.00 95.31 147 THR A C 1
ATOM 1134 O O . THR A 1 147 ? -0.592 -3.549 -2.267 1.00 95.31 147 THR A O 1
ATOM 1137 N N . GLU A 1 148 ? -1.529 -3.702 -4.297 1.00 95.31 148 GLU A N 1
ATOM 1138 C CA . GLU A 1 148 ? -2.839 -3.158 -3.900 1.00 95.31 148 GLU A CA 1
ATOM 1139 C C . GLU A 1 148 ? -3.501 -3.971 -2.793 1.00 95.31 148 GLU A C 1
ATOM 1141 O O . GLU A 1 148 ? -4.072 -3.386 -1.876 1.00 95.31 148 GLU A O 1
ATOM 1146 N N . VAL A 1 149 ? -3.382 -5.302 -2.820 1.00 97.00 149 VAL A N 1
ATOM 1147 C CA . VAL A 1 149 ? -3.944 -6.172 -1.772 1.00 97.00 149 VAL A CA 1
ATOM 1148 C C . VAL A 1 149 ? -3.376 -5.802 -0.397 1.00 97.00 149 VAL A C 1
ATOM 1150 O O . VAL A 1 149 ? -4.113 -5.636 0.580 1.00 97.00 149 VAL A O 1
ATOM 1153 N N . PHE A 1 150 ? -2.058 -5.609 -0.323 1.00 97.62 150 PHE A N 1
ATOM 1154 C CA . PHE A 1 150 ? -1.381 -5.206 0.906 1.00 97.62 150 PHE A CA 1
ATOM 1155 C C . PHE A 1 150 ? -1.694 -3.758 1.277 1.00 97.62 150 PHE A C 1
ATOM 1157 O O . PHE A 1 150 ? -1.910 -3.478 2.456 1.00 97.62 150 PHE A O 1
ATOM 1164 N N . ALA A 1 151 ? -1.771 -2.853 0.298 1.00 96.00 151 ALA A N 1
ATOM 1165 C CA . ALA A 1 151 ? -2.165 -1.467 0.529 1.00 96.00 151 ALA A CA 1
ATOM 1166 C C . ALA A 1 151 ? -3.558 -1.399 1.172 1.00 96.00 151 ALA A C 1
ATOM 1168 O O . ALA A 1 151 ? -3.714 -0.824 2.247 1.00 96.00 151 ALA A O 1
ATOM 1169 N N . CYS A 1 152 ? -4.555 -2.076 0.595 1.00 96.06 152 CYS A N 1
ATOM 1170 C CA . CYS A 1 152 ? -5.905 -2.143 1.149 1.00 96.06 152 CYS A CA 1
ATOM 1171 C C . CYS A 1 152 ? -5.917 -2.706 2.577 1.00 96.06 152 CYS A C 1
ATOM 1173 O O . CYS A 1 152 ? -6.549 -2.120 3.462 1.00 96.06 152 CYS A O 1
ATOM 1175 N N . PHE A 1 153 ? -5.198 -3.806 2.822 1.00 97.88 153 PHE A N 1
ATOM 1176 C CA . PHE A 1 153 ? -5.101 -4.422 4.146 1.00 97.88 153 PHE A CA 1
ATOM 1177 C C . PHE A 1 153 ? -4.497 -3.470 5.191 1.00 97.88 153 PHE A C 1
ATOM 1179 O O . PHE A 1 153 ? -5.118 -3.214 6.229 1.00 97.88 153 PHE A O 1
ATOM 1186 N N . TRP A 1 154 ? -3.307 -2.922 4.924 1.00 97.88 154 TRP A N 1
ATOM 1187 C CA . TRP A 1 154 ? -2.587 -2.068 5.869 1.00 97.88 154 TRP A CA 1
ATOM 1188 C C . TRP A 1 154 ? -3.305 -0.740 6.106 1.00 97.88 154 TRP A C 1
ATOM 1190 O O . TRP A 1 154 ? -3.416 -0.309 7.256 1.00 97.88 154 TRP A O 1
ATOM 1200 N N . THR A 1 155 ? -3.872 -0.126 5.064 1.00 97.00 155 THR A N 1
ATOM 1201 C CA . THR A 1 155 ? -4.685 1.089 5.191 1.00 97.00 155 THR A CA 1
ATOM 1202 C C . THR A 1 155 ? -5.927 0.836 6.045 1.00 97.00 155 THR A C 1
ATOM 1204 O O . THR A 1 155 ? -6.181 1.585 6.989 1.00 97.00 155 THR A O 1
ATOM 1207 N N . ALA A 1 156 ? -6.679 -0.243 5.793 1.00 96.75 156 ALA A N 1
ATOM 1208 C CA . ALA A 1 156 ? -7.862 -0.575 6.590 1.00 96.75 156 ALA A CA 1
ATOM 1209 C C . ALA A 1 156 ? -7.508 -0.866 8.060 1.00 96.75 156 ALA A C 1
ATOM 1211 O O . ALA A 1 156 ? -8.240 -0.475 8.981 1.00 96.75 156 ALA A O 1
ATOM 1212 N N . LEU A 1 157 ? -6.368 -1.520 8.298 1.00 97.00 157 LEU A N 1
ATOM 1213 C CA . LEU A 1 157 ? -5.879 -1.812 9.641 1.00 97.00 157 LEU A CA 1
ATOM 1214 C C . LEU A 1 157 ? -5.448 -0.533 10.372 1.00 97.00 157 LEU A C 1
ATOM 1216 O O . LEU A 1 157 ? -5.830 -0.338 11.528 1.00 97.00 157 LEU A O 1
ATOM 1220 N N . ALA A 1 158 ? -4.737 0.371 9.692 1.00 96.62 158 ALA A N 1
ATOM 1221 C CA . ALA A 1 158 ? -4.358 1.673 10.233 1.00 96.62 158 ALA A CA 1
ATOM 1222 C C . ALA A 1 158 ? -5.606 2.487 10.595 1.00 96.62 158 ALA A C 1
ATOM 1224 O O . ALA A 1 158 ? -5.736 2.948 11.730 1.00 96.62 158 ALA A O 1
ATOM 1225 N N . CYS A 1 159 ? -6.584 2.577 9.686 1.00 95.88 159 CYS A N 1
ATOM 1226 C CA . CYS A 1 159 ? -7.864 3.232 9.950 1.00 95.88 159 CYS A CA 1
ATOM 1227 C C . CYS A 1 159 ? -8.588 2.625 11.160 1.00 95.88 159 CYS A C 1
ATOM 1229 O O . CYS A 1 159 ? -9.123 3.365 11.982 1.00 95.88 159 CYS A O 1
ATOM 1231 N N . SER A 1 160 ? -8.568 1.299 11.324 1.00 93.69 160 SER A N 1
ATOM 1232 C CA . SER A 1 160 ? -9.178 0.627 12.483 1.00 93.69 160 SER A CA 1
ATOM 1233 C C . SER A 1 160 ? -8.582 1.104 13.806 1.00 93.69 160 SER A C 1
ATOM 1235 O O . SER A 1 160 ? -9.323 1.437 14.732 1.00 93.69 160 SER A O 1
ATOM 1237 N N . VAL A 1 161 ? -7.253 1.185 13.897 1.00 92.75 161 VAL A N 1
ATOM 1238 C CA . VAL A 1 161 ? -6.570 1.654 15.111 1.00 92.75 161 VAL A CA 1
ATOM 1239 C C . VAL A 1 161 ? -6.782 3.156 15.331 1.00 92.75 161 VAL A C 1
ATOM 1241 O O . VAL A 1 161 ? -7.034 3.580 16.460 1.00 92.75 161 VAL A O 1
ATOM 1244 N N . LEU A 1 162 ? -6.777 3.959 14.265 1.00 92.69 162 LEU A N 1
ATOM 1245 C CA . LEU A 1 162 ? -7.040 5.400 14.331 1.00 92.69 162 LEU A CA 1
ATOM 1246 C C . LEU A 1 162 ? -8.464 5.713 14.810 1.00 92.69 162 LEU A C 1
ATOM 1248 O O . LEU A 1 162 ? -8.659 6.593 15.650 1.00 92.69 162 LEU A O 1
ATOM 1252 N N . VAL A 1 163 ? -9.469 4.967 14.345 1.00 90.94 163 VAL A N 1
ATOM 1253 C CA . VAL A 1 163 ? -10.848 5.122 14.829 1.00 90.94 163 VAL A CA 1
ATOM 1254 C C . VAL A 1 163 ? -10.954 4.732 16.303 1.00 90.94 163 VAL A C 1
ATOM 1256 O O . VAL A 1 163 ? -11.637 5.420 17.063 1.00 90.94 163 VAL A O 1
ATOM 1259 N N . VAL A 1 164 ? -10.243 3.692 16.750 1.00 87.38 164 VAL A N 1
ATOM 1260 C CA . VAL A 1 164 ? -10.167 3.358 18.182 1.00 87.38 164 VAL A CA 1
ATOM 1261 C C . VAL A 1 164 ? -9.551 4.513 18.979 1.00 87.38 164 VAL A C 1
ATOM 1263 O O . VAL A 1 164 ? -10.095 4.879 20.023 1.00 87.38 164 VAL A O 1
ATOM 1266 N N . ALA A 1 165 ? -8.476 5.135 18.485 1.00 86.50 165 ALA A N 1
ATOM 1267 C CA . ALA A 1 165 ? -7.875 6.312 19.115 1.00 86.50 165 ALA A CA 1
ATOM 1268 C C . ALA A 1 165 ? -8.886 7.470 19.237 1.00 86.50 165 ALA A C 1
ATOM 1270 O O . ALA A 1 165 ? -9.046 8.048 20.312 1.00 86.50 165 ALA A O 1
ATOM 1271 N N . LEU A 1 166 ? -9.644 7.753 18.172 1.00 87.00 166 LEU A N 1
ATOM 1272 C CA . LEU A 1 166 ? -10.698 8.774 18.164 1.00 87.00 166 LEU A CA 1
ATOM 1273 C C . LEU A 1 166 ? -11.819 8.477 19.171 1.00 87.00 166 LEU A C 1
ATOM 1275 O O . LEU A 1 166 ? -12.284 9.373 19.879 1.00 87.00 166 LEU A O 1
ATOM 1279 N N . GLN A 1 167 ? -12.258 7.222 19.261 1.00 83.81 167 GLN A N 1
ATOM 1280 C CA . GLN A 1 167 ? -13.311 6.821 20.196 1.00 83.81 167 GLN A CA 1
ATOM 1281 C C . GLN A 1 167 ? -12.864 6.923 21.651 1.00 83.81 167 GLN A C 1
ATOM 1283 O O . GLN A 1 167 ? -13.661 7.325 22.496 1.00 83.81 167 GLN A O 1
ATOM 1288 N N . ARG A 1 168 ? -11.586 6.658 21.937 1.00 79.38 168 ARG A N 1
ATOM 1289 C CA . ARG A 1 168 ? -10.989 6.857 23.266 1.00 79.38 168 ARG A CA 1
ATOM 1290 C C . ARG A 1 168 ? -10.956 8.320 23.691 1.00 79.38 168 ARG A C 1
ATOM 1292 O O . ARG A 1 168 ? -11.164 8.599 24.867 1.00 79.38 168 ARG A O 1
ATOM 1299 N N . VAL A 1 169 ? -10.727 9.249 22.759 1.00 82.00 169 VAL A N 1
ATOM 1300 C CA . VAL A 1 169 ? -10.811 10.688 23.062 1.00 82.00 169 VAL A CA 1
ATOM 1301 C C . VAL A 1 169 ? -12.242 11.071 23.450 1.00 82.00 169 VAL A C 1
ATOM 1303 O O . VAL A 1 169 ? -12.436 11.775 24.435 1.00 82.00 169 VAL A O 1
ATOM 1306 N N . LYS A 1 170 ? -13.251 10.575 22.718 1.00 78.06 170 LYS A N 1
ATOM 1307 C CA . LYS A 1 170 ? -14.670 10.859 23.011 1.00 78.06 170 LYS A CA 1
ATOM 1308 C C . LYS A 1 170 ? -15.179 10.170 24.283 1.00 78.06 170 LYS A C 1
ATOM 1310 O O . LYS A 1 170 ? -15.995 10.740 24.999 1.00 78.06 170 LYS A O 1
ATOM 1315 N N . LYS A 1 171 ? -14.740 8.936 24.538 1.00 74.69 171 LYS A N 1
ATOM 1316 C CA . LYS A 1 171 ? -15.134 8.093 25.675 1.00 74.69 171 LYS A CA 1
ATOM 1317 C C . LYS A 1 171 ? -13.865 7.460 26.282 1.00 74.69 171 LYS A C 1
ATOM 1319 O O . LYS A 1 171 ? -13.431 6.410 25.806 1.00 74.69 171 LYS A O 1
ATOM 1324 N N . PRO A 1 172 ? -13.275 8.041 27.346 1.00 61.16 172 PRO A N 1
ATOM 1325 C CA . PRO A 1 172 ? -12.011 7.570 27.936 1.00 61.16 172 PRO A CA 1
ATOM 1326 C C . PRO A 1 172 ? -12.019 6.087 28.354 1.00 61.16 172 PRO A C 1
ATOM 1328 O O . PRO A 1 172 ? -11.008 5.392 28.234 1.00 61.16 172 PRO A O 1
ATOM 1331 N N . GLY A 1 173 ? -13.183 5.578 28.773 1.00 57.94 173 GLY A N 1
ATOM 1332 C CA . GLY A 1 173 ? -13.409 4.178 29.147 1.00 57.94 173 GLY A CA 1
ATOM 1333 C C . GLY A 1 173 ? -13.799 3.239 28.001 1.00 57.94 173 GLY A C 1
ATOM 1334 O O . GLY A 1 173 ? -14.187 2.109 28.276 1.00 57.94 173 GLY A O 1
ATOM 1335 N N . PHE A 1 174 ? -13.739 3.669 26.733 1.00 57.97 174 PHE A N 1
ATOM 1336 C CA . PHE A 1 174 ? -14.124 2.829 25.596 1.00 57.97 174 PHE A CA 1
ATOM 1337 C C . PHE A 1 174 ? -13.221 1.592 25.486 1.00 57.97 174 PHE A C 1
ATOM 1339 O O . PHE A 1 174 ? -12.125 1.647 24.935 1.00 57.97 174 PHE A O 1
ATOM 1346 N N . LEU A 1 175 ? -13.681 0.460 26.011 1.00 58.16 175 LEU A N 1
ATOM 1347 C CA . LEU A 1 175 ? -13.054 -0.843 25.842 1.00 58.16 175 LEU A CA 1
ATOM 1348 C C . LEU A 1 175 ? -13.891 -1.624 24.836 1.00 58.16 175 LEU A C 1
ATOM 1350 O O . LEU A 1 175 ? -15.075 -1.865 25.057 1.00 58.16 175 LEU A O 1
ATOM 1354 N N . LEU A 1 176 ? -13.287 -2.034 23.719 1.00 52.34 176 LEU A N 1
ATOM 1355 C CA . LEU A 1 176 ? -13.950 -2.996 22.850 1.00 52.34 176 LEU A CA 1
ATOM 1356 C C . LEU A 1 176 ? -14.032 -4.310 23.644 1.00 52.34 176 LEU A C 1
ATOM 1358 O O . LEU A 1 176 ? -12.998 -4.939 23.866 1.00 52.34 176 LEU A O 1
ATOM 1362 N N . SER A 1 177 ? -15.237 -4.732 24.043 1.00 45.09 177 SER A N 1
ATOM 1363 C CA . SER A 1 177 ? -15.507 -5.949 24.842 1.00 45.09 177 SER A CA 1
ATOM 1364 C C . SER A 1 177 ? -14.992 -7.265 24.218 1.00 45.09 177 SER A C 1
ATOM 1366 O O . SER A 1 177 ? -15.153 -8.331 24.797 1.00 45.09 177 SER A O 1
ATOM 1368 N N . SER A 1 178 ? -14.368 -7.205 23.038 1.00 42.41 178 SER A N 1
ATOM 1369 C CA . SER A 1 178 ? -13.832 -8.337 22.276 1.00 42.41 178 SER A CA 1
ATOM 1370 C C . SER A 1 178 ? -12.398 -8.097 21.763 1.00 42.41 178 SER A C 1
ATOM 1372 O O . SER A 1 178 ? -11.894 -8.881 20.957 1.00 42.41 178 SER A O 1
ATOM 1374 N N . SER A 1 179 ? -11.723 -7.013 22.166 1.00 43.59 179 SER A N 1
ATOM 1375 C CA . SER A 1 179 ? -10.333 -6.774 21.759 1.00 43.59 179 SER A CA 1
ATOM 1376 C C . SER A 1 179 ? -9.371 -7.516 22.686 1.00 43.59 179 SER A C 1
ATOM 1378 O O . SER A 1 179 ? -8.970 -6.986 23.716 1.00 43.59 179 SER A O 1
ATOM 1380 N N . TYR A 1 180 ? -8.924 -8.698 22.259 1.00 40.72 180 TYR A N 1
ATOM 1381 C CA . TYR A 1 180 ? -7.749 -9.421 22.776 1.00 40.72 180 TYR A CA 1
ATOM 1382 C C . TYR A 1 180 ? -6.418 -8.682 22.500 1.00 40.72 180 TYR A C 1
ATOM 1384 O O . TYR A 1 180 ? -5.404 -9.311 22.230 1.00 40.72 180 TYR A O 1
ATOM 1392 N N . VAL A 1 181 ? -6.403 -7.345 22.503 1.00 41.25 181 VAL A N 1
ATOM 1393 C CA . VAL A 1 181 ? -5.174 -6.551 22.368 1.00 41.25 181 VAL A CA 1
ATOM 1394 C C . VAL A 1 181 ? -4.862 -5.987 23.753 1.00 41.25 181 VAL A C 1
ATOM 1396 O O . VAL A 1 181 ? -5.444 -4.967 24.141 1.00 41.25 181 VAL A O 1
ATOM 1399 N N . PRO A 1 182 ? -4.009 -6.658 24.545 1.00 33.88 182 PRO A N 1
ATOM 1400 C CA . PRO A 1 182 ? -3.624 -6.173 25.856 1.00 33.88 182 PRO A CA 1
ATOM 1401 C C . PRO A 1 182 ? -2.712 -4.957 25.647 1.00 33.88 182 PRO A C 1
ATOM 1403 O O . PRO A 1 182 ? -1.692 -5.064 24.977 1.00 33.88 182 PRO A O 1
ATOM 1406 N N . GLY A 1 183 ? -3.061 -3.795 26.204 1.00 42.59 183 GLY A N 1
ATOM 1407 C CA . GLY A 1 183 ? -2.056 -2.755 26.480 1.00 42.59 183 GLY A CA 1
ATOM 1408 C C . GLY A 1 183 ? -2.263 -1.355 25.898 1.00 42.59 183 GLY A C 1
ATOM 1409 O O . GLY A 1 183 ? -1.597 -0.434 26.357 1.00 42.59 183 GLY A O 1
ATOM 1410 N N . VAL A 1 184 ? -3.206 -1.110 24.985 1.00 51.34 184 VAL A N 1
ATOM 1411 C CA . VAL A 1 184 ? -3.397 0.249 24.429 1.00 51.34 184 VAL A CA 1
ATOM 1412 C C . VAL A 1 184 ? -4.286 1.089 25.359 1.00 51.34 184 VAL A C 1
ATOM 1414 O O . VAL A 1 184 ? -5.467 1.316 25.095 1.00 51.34 184 VAL A O 1
ATOM 1417 N N . ARG A 1 185 ? -3.746 1.477 26.522 1.00 57.75 185 ARG A N 1
ATOM 1418 C CA . ARG A 1 185 ? -4.486 2.224 27.559 1.00 57.75 185 ARG A CA 1
ATOM 1419 C C . ARG A 1 185 ? -4.658 3.710 27.235 1.00 57.75 185 ARG A C 1
ATOM 1421 O O . ARG A 1 185 ? -5.545 4.340 27.801 1.00 57.75 185 ARG A O 1
ATOM 1428 N N . SER A 1 186 ? -3.855 4.263 26.328 1.00 75.00 186 SER A N 1
ATOM 1429 C CA . SER A 1 186 ? -3.845 5.694 26.022 1.00 75.00 186 SER A CA 1
ATOM 1430 C C . SER A 1 186 ? -3.967 5.964 24.514 1.00 75.00 186 SER A C 1
ATOM 1432 O O . SER A 1 186 ? -3.685 5.097 23.684 1.00 75.00 186 SER A O 1
ATOM 1434 N N . VAL A 1 187 ? -4.436 7.164 24.163 1.00 83.50 187 VAL A N 1
ATOM 1435 C CA . VAL A 1 187 ? -4.635 7.615 22.769 1.00 83.50 187 VAL A CA 1
ATOM 1436 C C . VAL A 1 187 ? -3.303 7.632 22.019 1.00 83.50 187 VAL A C 1
ATOM 1438 O O . VAL A 1 187 ? -3.250 7.328 20.835 1.00 83.50 187 VAL A O 1
ATOM 1441 N N . GLU A 1 188 ? -2.227 7.916 22.739 1.00 85.50 188 GLU A N 1
ATOM 1442 C CA . GLU A 1 188 ? -0.855 8.008 22.261 1.00 85.50 188 GLU A CA 1
ATOM 1443 C C . GLU A 1 188 ? -0.305 6.628 21.881 1.00 85.50 188 GLU A C 1
ATOM 1445 O O . GLU A 1 188 ? 0.323 6.492 20.838 1.00 85.50 188 GLU A O 1
ATOM 1450 N N . TYR A 1 189 ? -0.613 5.575 22.649 1.00 86.62 189 TYR A N 1
ATOM 1451 C CA . TYR A 1 189 ? -0.267 4.202 22.256 1.00 86.62 189 TYR A CA 1
ATOM 1452 C C . TYR A 1 189 ? -1.045 3.744 21.019 1.00 86.62 189 TYR A C 1
ATOM 1454 O O . TYR A 1 189 ? -0.502 3.032 20.177 1.00 86.62 189 TYR A O 1
ATOM 1462 N N . ALA A 1 190 ? -2.314 4.149 20.890 1.00 89.69 190 ALA A N 1
ATOM 1463 C CA . ALA A 1 190 ? -3.107 3.841 19.702 1.00 89.69 190 ALA A CA 1
ATOM 1464 C C . ALA A 1 190 ? -2.554 4.585 18.477 1.00 89.69 190 ALA A C 1
ATOM 1466 O O . ALA A 1 190 ? -2.414 4.001 17.408 1.00 89.69 190 ALA A O 1
ATOM 1467 N N . ALA A 1 191 ? -2.174 5.848 18.658 1.00 92.44 191 ALA A N 1
ATOM 1468 C CA . ALA A 1 191 ? -1.495 6.661 17.661 1.00 92.44 191 ALA A CA 1
ATOM 1469 C C . ALA A 1 191 ? -0.142 6.056 17.241 1.00 92.44 191 ALA A C 1
ATOM 1471 O O . ALA A 1 191 ? 0.115 5.920 16.049 1.00 92.44 191 ALA A O 1
ATOM 1472 N N . LEU A 1 192 ? 0.680 5.602 18.192 1.00 94.88 192 LEU A N 1
ATOM 1473 C CA . LEU A 1 192 ? 1.933 4.897 17.906 1.00 94.88 192 LEU A CA 1
ATOM 1474 C C . LEU A 1 192 ? 1.682 3.614 17.106 1.00 94.88 192 LEU A C 1
ATOM 1476 O O . LEU A 1 192 ? 2.328 3.387 16.088 1.00 94.88 192 LEU A O 1
ATOM 1480 N N . GLY A 1 193 ? 0.709 2.801 17.532 1.00 94.62 193 GLY A N 1
ATOM 1481 C CA . GLY A 1 193 ? 0.312 1.584 16.825 1.00 94.62 193 GLY A CA 1
ATOM 1482 C C . GLY A 1 193 ? -0.155 1.864 15.396 1.00 94.62 193 GLY A C 1
ATOM 1483 O O . GLY A 1 193 ? 0.262 1.174 14.471 1.00 94.62 193 GLY A O 1
ATOM 1484 N N . ALA A 1 194 ? -0.959 2.910 15.195 1.00 95.56 194 ALA A N 1
ATOM 1485 C CA . ALA A 1 194 ? -1.362 3.349 13.864 1.00 95.56 194 ALA A CA 1
ATOM 1486 C C . ALA A 1 194 ? -0.166 3.808 13.019 1.00 95.56 194 ALA A C 1
ATOM 1488 O O . ALA A 1 194 ? -0.104 3.467 11.842 1.00 95.56 194 ALA A O 1
ATOM 1489 N N . GLY A 1 195 ? 0.793 4.520 13.620 1.00 97.25 195 GLY A N 1
ATOM 1490 C CA . GLY A 1 195 ? 2.052 4.902 12.982 1.00 97.25 195 GLY A CA 1
ATOM 1491 C C . GLY A 1 195 ? 2.850 3.690 12.502 1.00 97.25 195 GLY A C 1
ATOM 1492 O O . GLY A 1 195 ? 3.220 3.637 11.335 1.00 97.25 195 GLY A O 1
ATOM 1493 N N . LEU A 1 196 ? 3.045 2.686 13.364 1.00 97.94 196 LEU A N 1
ATOM 1494 C CA . LEU A 1 196 ? 3.739 1.437 13.017 1.00 97.94 196 LEU A CA 1
ATOM 1495 C C . LEU A 1 196 ? 3.040 0.705 11.859 1.00 97.94 196 LEU A C 1
ATOM 1497 O O . LEU A 1 196 ? 3.682 0.284 10.904 1.00 97.94 196 LEU A O 1
ATOM 1501 N N . ILE A 1 197 ? 1.712 0.584 11.917 1.00 97.94 197 ILE A N 1
ATOM 1502 C CA . ILE A 1 197 ? 0.909 -0.090 10.884 1.00 97.94 197 ILE A CA 1
ATOM 1503 C C . ILE A 1 197 ? 0.964 0.674 9.554 1.00 97.94 197 ILE A C 1
ATOM 1505 O O . ILE A 1 197 ? 1.124 0.065 8.499 1.00 97.94 197 ILE A O 1
ATOM 1509 N N . ALA A 1 198 ? 0.858 2.003 9.588 1.00 97.69 198 ALA A N 1
ATOM 1510 C CA . ALA A 1 198 ? 0.967 2.831 8.393 1.00 97.69 198 ALA A CA 1
ATOM 1511 C C . ALA A 1 198 ? 2.389 2.823 7.813 1.00 97.69 198 ALA A C 1
ATOM 1513 O O . ALA A 1 198 ? 2.529 2.828 6.596 1.00 97.69 198 ALA A O 1
ATOM 1514 N N . GLY A 1 199 ? 3.424 2.745 8.657 1.00 97.50 199 GLY A N 1
ATOM 1515 C CA . GLY A 1 199 ? 4.808 2.528 8.236 1.00 97.50 199 GLY A CA 1
ATOM 1516 C C . GLY A 1 199 ? 4.997 1.171 7.557 1.00 97.50 199 GLY A C 1
ATOM 1517 O O . GLY A 1 199 ? 5.615 1.097 6.500 1.00 97.50 199 GLY A O 1
ATOM 1518 N N . MET A 1 200 ? 4.382 0.106 8.089 1.00 97.75 200 MET A N 1
ATOM 1519 C CA . MET A 1 200 ? 4.364 -1.205 7.424 1.00 97.75 200 MET A CA 1
ATOM 1520 C C . MET A 1 200 ? 3.676 -1.127 6.063 1.00 97.75 200 MET A C 1
ATOM 1522 O O . MET A 1 200 ? 4.200 -1.658 5.091 1.00 97.75 200 MET A O 1
ATOM 1526 N N . GLY A 1 201 ? 2.545 -0.425 5.964 1.00 97.38 201 GLY A N 1
ATOM 1527 C CA . GLY A 1 201 ? 1.890 -0.187 4.678 1.00 97.38 201 GLY A CA 1
ATOM 1528 C C . GLY A 1 201 ? 2.729 0.664 3.724 1.00 97.38 201 GLY A C 1
ATOM 1529 O O . GLY A 1 201 ? 2.765 0.367 2.535 1.00 97.38 201 GLY A O 1
ATOM 1530 N N . ALA A 1 202 ? 3.477 1.647 4.234 1.00 96.94 202 ALA A N 1
ATOM 1531 C CA . ALA A 1 202 ? 4.386 2.484 3.451 1.00 96.94 202 ALA A CA 1
ATOM 1532 C C . ALA A 1 202 ? 5.512 1.681 2.781 1.00 96.94 202 ALA A C 1
ATOM 1534 O O . ALA A 1 202 ? 5.907 2.008 1.666 1.00 96.94 202 ALA A O 1
ATOM 1535 N N . LEU A 1 203 ? 5.960 0.581 3.403 1.00 96.88 203 LEU A N 1
ATOM 1536 C CA . LEU A 1 203 ? 6.902 -0.353 2.777 1.00 96.88 203 LEU A CA 1
ATOM 1537 C C . LEU A 1 203 ? 6.309 -1.075 1.558 1.00 96.88 203 LEU A C 1
ATOM 1539 O O . LEU A 1 203 ? 7.069 -1.542 0.719 1.00 96.88 203 LEU A O 1
ATOM 1543 N N . PHE A 1 204 ? 4.986 -1.196 1.437 1.00 96.19 204 PHE A N 1
ATOM 1544 C CA . PHE A 1 204 ? 4.342 -1.741 0.234 1.00 96.19 204 PHE A CA 1
ATOM 1545 C C . PHE A 1 204 ? 3.953 -0.633 -0.742 1.00 96.19 204 PHE A C 1
ATOM 1547 O O . PHE A 1 204 ? 4.148 -0.782 -1.945 1.00 96.19 204 PHE A O 1
ATOM 1554 N N . ARG A 1 205 ? 3.401 0.466 -0.221 1.00 93.19 205 ARG A N 1
ATOM 1555 C CA . ARG A 1 205 ? 2.857 1.578 -0.995 1.00 93.19 205 ARG A CA 1
ATOM 1556 C C . ARG A 1 205 ? 3.047 2.917 -0.269 1.00 93.19 205 ARG A C 1
ATOM 1558 O O . ARG A 1 205 ? 2.477 3.095 0.819 1.00 93.19 205 ARG A O 1
ATOM 1565 N N . PRO A 1 206 ? 3.799 3.865 -0.862 1.00 92.56 206 PRO A N 1
ATOM 1566 C CA . PRO A 1 206 ? 4.253 5.091 -0.203 1.00 92.56 206 PRO A CA 1
ATOM 1567 C C . PRO A 1 206 ? 3.115 6.045 0.182 1.00 92.56 206 PRO A C 1
ATOM 1569 O O . PRO A 1 206 ? 3.319 6.925 1.013 1.00 92.56 206 PRO A O 1
ATOM 1572 N N . GLU A 1 207 ? 1.909 5.880 -0.368 1.00 92.88 207 GLU A N 1
ATOM 1573 C CA . GLU A 1 207 ? 0.746 6.709 -0.044 1.00 92.88 207 GLU A CA 1
ATOM 1574 C C . GLU A 1 207 ? 0.088 6.378 1.307 1.00 92.88 207 GLU A C 1
ATOM 1576 O O . GLU A 1 207 ? -0.682 7.188 1.827 1.00 92.88 207 GLU A O 1
ATOM 1581 N N . THR A 1 208 ? 0.384 5.221 1.915 1.00 93.62 208 THR A N 1
ATOM 1582 C CA . THR A 1 208 ? -0.277 4.788 3.163 1.00 93.62 208 THR A CA 1
ATOM 1583 C C . THR A 1 208 ? -0.214 5.838 4.288 1.00 93.62 208 THR A C 1
ATOM 1585 O O . THR A 1 208 ? -1.248 6.087 4.912 1.00 93.62 208 THR A O 1
ATOM 1588 N N . PRO A 1 209 ? 0.916 6.527 4.555 1.00 95.12 209 PRO A N 1
ATOM 1589 C CA . PRO A 1 209 ? 1.015 7.545 5.605 1.00 95.12 209 PRO A CA 1
ATOM 1590 C C . PRO A 1 209 ? 0.061 8.742 5.461 1.00 95.12 209 PRO A C 1
ATOM 1592 O O . PRO A 1 209 ? -0.148 9.460 6.440 1.00 95.12 209 PRO A O 1
ATOM 1595 N N . LEU A 1 210 ? -0.581 8.951 4.304 1.00 95.81 210 LEU A N 1
ATOM 1596 C CA . LEU A 1 210 ? -1.598 9.998 4.132 1.00 95.81 210 LEU A CA 1
ATOM 1597 C C . LEU A 1 210 ? -2.784 9.834 5.099 1.00 95.81 210 LEU A C 1
ATOM 1599 O O . LEU A 1 210 ? -3.397 10.829 5.511 1.00 95.81 210 LEU A O 1
ATOM 1603 N N . VAL A 1 211 ? -3.083 8.605 5.547 1.00 95.94 211 VAL A N 1
ATOM 1604 C CA . VAL A 1 211 ? -4.115 8.402 6.578 1.00 95.94 211 VAL A CA 1
ATOM 1605 C C . VAL A 1 211 ? -3.707 8.975 7.934 1.00 95.94 211 VAL A C 1
ATOM 1607 O O . VAL A 1 211 ? -4.574 9.431 8.680 1.00 95.94 211 VAL A O 1
ATOM 1610 N N . LEU A 1 212 ? -2.406 9.014 8.248 1.00 96.56 212 LEU A N 1
ATOM 1611 C CA . LEU A 1 212 ? -1.897 9.617 9.484 1.00 96.56 212 LEU A CA 1
ATOM 1612 C C . LEU A 1 212 ? -2.062 11.136 9.457 1.00 96.56 212 LEU A C 1
ATOM 1614 O O . LEU A 1 212 ? -2.464 11.719 10.460 1.00 96.56 212 LEU A O 1
ATOM 1618 N N . VAL A 1 213 ? -1.817 11.769 8.304 1.00 96.31 213 VAL A N 1
ATOM 1619 C CA . VAL A 1 213 ? -2.040 13.213 8.112 1.00 96.31 213 VAL A CA 1
ATOM 1620 C C . VAL A 1 213 ? -3.511 13.550 8.345 1.00 96.31 213 VAL A C 1
ATOM 1622 O O . VAL A 1 213 ? -3.840 14.429 9.141 1.00 96.31 213 VAL A O 1
ATOM 1625 N N . THR A 1 214 ? -4.409 12.785 7.722 1.00 95.69 214 THR A N 1
ATOM 1626 C CA . THR A 1 214 ? -5.858 12.948 7.903 1.00 95.69 214 THR A CA 1
ATOM 1627 C C . THR A 1 214 ? -6.254 12.777 9.372 1.00 95.69 214 THR A C 1
ATOM 1629 O O . THR A 1 214 ? -6.989 13.597 9.926 1.00 95.69 214 THR A O 1
ATOM 1632 N N . ALA A 1 215 ? -5.730 11.751 10.045 1.00 94.38 215 ALA A N 1
ATOM 1633 C CA . ALA A 1 215 ? -6.004 11.523 11.456 1.00 94.38 215 ALA A CA 1
ATOM 1634 C C . ALA A 1 215 ? -5.456 12.628 12.366 1.00 94.38 215 ALA A C 1
ATOM 1636 O O . ALA A 1 215 ? -6.144 13.013 13.310 1.00 94.38 215 ALA A O 1
ATOM 1637 N N . ALA A 1 216 ? -4.268 13.167 12.084 1.00 95.25 216 ALA A N 1
ATOM 1638 C CA . ALA A 1 216 ? -3.685 14.276 12.836 1.00 95.25 216 ALA A CA 1
ATOM 1639 C C . ALA A 1 216 ? -4.564 15.531 12.757 1.00 95.25 216 ALA A C 1
ATOM 1641 O O . ALA A 1 216 ? -4.774 16.190 13.777 1.00 95.25 216 ALA A O 1
ATOM 1642 N N . ILE A 1 217 ? -5.141 15.821 11.585 1.00 95.94 217 ILE A N 1
ATOM 1643 C CA . ILE A 1 217 ? -6.088 16.930 11.397 1.00 95.94 217 ILE A CA 1
ATOM 1644 C C . ILE A 1 217 ? -7.368 16.685 12.208 1.00 95.94 217 ILE A C 1
ATOM 1646 O O . ILE A 1 217 ? -7.784 17.545 12.986 1.00 95.94 217 ILE A O 1
ATOM 1650 N N . VAL A 1 218 ? -7.978 15.501 12.082 1.00 93.75 218 VAL A N 1
ATOM 1651 C CA . VAL A 1 218 ? -9.231 15.166 12.785 1.00 93.75 218 VAL A CA 1
ATOM 1652 C C . VAL A 1 218 ? -9.044 15.171 14.307 1.00 93.75 218 VAL A C 1
ATOM 1654 O O . VAL A 1 218 ? -9.860 15.751 15.029 1.00 93.75 218 VAL A O 1
ATOM 1657 N N . LEU A 1 219 ? -7.967 14.557 14.809 1.00 91.31 219 LEU A N 1
ATOM 1658 C CA . LEU A 1 219 ? -7.610 14.582 16.230 1.00 91.31 219 LEU A CA 1
ATOM 1659 C C . LEU A 1 219 ? -7.295 16.001 16.699 1.00 91.31 219 LEU A C 1
ATOM 1661 O O . LEU A 1 219 ? -7.676 16.347 17.813 1.00 91.31 219 LEU A O 1
ATOM 1665 N N . GLY A 1 220 ? -6.655 16.817 15.859 1.00 92.56 220 GLY A N 1
ATOM 1666 C CA . GLY A 1 220 ? -6.375 18.223 16.139 1.00 92.56 220 GLY A CA 1
ATOM 1667 C C . GLY A 1 220 ? -7.652 19.001 16.388 1.00 92.56 220 GLY A C 1
ATOM 1668 O O . GLY A 1 220 ? -7.831 19.544 17.474 1.00 92.56 220 GLY A O 1
ATOM 1669 N N . VAL A 1 221 ? -8.597 18.968 15.445 1.00 93.62 221 VAL A N 1
ATOM 1670 C CA . VAL A 1 221 ? -9.900 19.635 15.602 1.00 93.62 221 VAL A CA 1
ATOM 1671 C C . VAL A 1 221 ? -10.616 19.175 16.877 1.00 93.62 221 VAL A C 1
ATOM 1673 O O . VAL A 1 221 ? -11.163 19.999 17.612 1.00 93.62 221 VAL A O 1
ATOM 1676 N N . LEU A 1 222 ? -10.604 17.870 17.168 1.00 90.94 222 LEU A N 1
ATOM 1677 C CA . LEU A 1 222 ? -11.267 17.315 18.348 1.00 90.94 222 LEU A CA 1
ATOM 1678 C C . LEU A 1 222 ? -10.595 17.751 19.660 1.00 90.94 222 LEU A C 1
ATOM 1680 O O . LEU A 1 222 ? -11.276 18.213 20.571 1.00 90.94 222 LEU A O 1
ATOM 1684 N N . LEU A 1 223 ? -9.275 17.607 19.768 1.00 88.88 223 LEU A N 1
ATOM 1685 C CA . LEU A 1 223 ? -8.524 17.891 20.991 1.00 88.88 223 LEU A CA 1
ATOM 1686 C C . LEU A 1 223 ? -8.362 19.394 21.236 1.00 88.88 223 LEU A C 1
ATOM 1688 O O . LEU A 1 223 ? -8.346 19.802 22.396 1.00 88.88 223 LEU A O 1
ATOM 1692 N N . PHE A 1 224 ? -8.338 20.225 20.189 1.00 91.94 224 PHE A N 1
ATOM 1693 C CA . PHE A 1 224 ? -8.407 21.681 20.329 1.00 91.94 224 PHE A CA 1
ATOM 1694 C C . PHE A 1 224 ? -9.719 22.129 20.969 1.00 91.94 224 PHE A C 1
ATOM 1696 O O . PHE A 1 224 ? -9.695 22.927 21.902 1.00 91.94 224 PHE A O 1
ATOM 1703 N N . ARG A 1 225 ? -10.858 21.565 20.543 1.00 90.88 225 ARG A N 1
ATOM 1704 C CA . ARG A 1 225 ? -12.163 21.845 21.173 1.00 90.88 225 ARG A CA 1
ATOM 1705 C C . ARG A 1 225 ? -12.222 21.425 22.642 1.00 90.88 225 ARG A C 1
ATOM 1707 O O . ARG A 1 225 ? -13.019 21.971 23.393 1.00 90.88 225 ARG A O 1
ATOM 1714 N N . LEU A 1 226 ? -11.390 20.466 23.042 1.00 88.25 226 LEU A N 1
ATOM 1715 C CA . LEU A 1 226 ? -11.278 19.982 24.419 1.00 88.25 226 LEU A CA 1
ATOM 1716 C C . LEU A 1 226 ? -10.169 20.687 25.223 1.00 88.25 226 LEU A C 1
ATOM 1718 O O . LEU A 1 226 ? -9.936 20.316 26.370 1.00 88.25 226 LEU A O 1
ATOM 1722 N N . GLY A 1 227 ? -9.452 21.658 24.640 1.00 89.25 227 GLY A N 1
ATOM 1723 C CA . GLY A 1 227 ? -8.327 22.341 25.291 1.00 89.25 227 GLY A CA 1
ATOM 1724 C C . GLY A 1 227 ? -7.087 21.461 25.523 1.00 89.25 227 GLY A C 1
ATOM 1725 O O . GLY A 1 227 ? -6.205 21.827 26.293 1.00 89.25 227 GLY A O 1
ATOM 1726 N N . GLN A 1 228 ? -6.989 20.297 24.872 1.00 90.25 228 GLN A N 1
ATOM 1727 C CA . GLN A 1 228 ? -5.938 19.291 25.090 1.00 90.25 228 GLN A CA 1
ATOM 1728 C C . GLN A 1 228 ? -4.832 19.347 24.021 1.00 90.25 228 GLN A C 1
ATOM 1730 O O . GLN A 1 228 ? -4.496 18.334 23.404 1.00 90.25 228 GLN A O 1
ATOM 1735 N N . PHE A 1 229 ? -4.233 20.521 23.802 1.00 89.81 229 PHE A N 1
ATOM 1736 C CA . PHE A 1 229 ? -3.211 20.713 22.761 1.00 89.81 229 PHE A CA 1
ATOM 1737 C C . PHE A 1 229 ? -1.990 19.798 22.921 1.00 89.81 229 PHE A C 1
ATOM 1739 O O . PHE A 1 229 ? -1.585 19.131 21.971 1.00 89.81 229 PHE A O 1
ATOM 1746 N N . ALA A 1 230 ? -1.444 19.699 24.138 1.00 89.56 230 ALA A N 1
ATOM 1747 C CA . ALA A 1 230 ? -0.281 18.854 24.417 1.00 89.56 230 ALA A CA 1
ATOM 1748 C C . ALA A 1 230 ? -0.524 17.387 24.024 1.00 89.56 230 ALA A C 1
ATOM 1750 O O . ALA A 1 230 ? 0.370 16.705 23.524 1.00 89.56 230 ALA A O 1
ATOM 1751 N N . ARG A 1 231 ? -1.765 16.919 24.189 1.00 88.25 231 ARG A N 1
ATOM 1752 C CA . ARG A 1 231 ? -2.170 15.561 23.839 1.00 88.25 231 ARG A CA 1
ATOM 1753 C C . ARG A 1 231 ? -2.225 15.338 22.332 1.00 88.25 231 ARG A C 1
ATOM 1755 O O . ARG A 1 231 ? -1.838 14.274 21.858 1.00 88.25 231 ARG A O 1
ATOM 1762 N N . TRP A 1 232 ? -2.675 16.340 21.580 1.00 93.12 232 TRP A N 1
ATOM 1763 C CA . TRP A 1 232 ? -2.630 16.305 20.120 1.00 93.12 232 TRP A CA 1
ATOM 1764 C C . TRP A 1 232 ? -1.188 16.268 19.607 1.00 93.12 232 TRP A C 1
ATOM 1766 O O . TRP A 1 232 ? -0.876 15.431 18.758 1.00 93.12 232 TRP A O 1
ATOM 1776 N N . CYS A 1 233 ? -0.303 17.105 20.163 1.00 94.19 233 CYS A N 1
ATOM 1777 C CA . CYS A 1 233 ? 1.122 17.086 19.827 1.00 94.19 233 CYS A CA 1
ATOM 1778 C C . CYS A 1 233 ? 1.723 15.703 20.086 1.00 94.19 233 CYS A C 1
ATOM 1780 O O . CYS A 1 233 ? 2.344 15.127 19.197 1.00 94.19 233 CYS A O 1
ATOM 1782 N N . LEU A 1 234 ? 1.485 15.134 21.272 1.00 93.06 234 LEU A N 1
ATOM 1783 C CA . LEU A 1 234 ? 2.031 13.832 21.648 1.00 93.06 234 LEU A CA 1
ATOM 1784 C C . LEU A 1 234 ? 1.494 12.696 20.766 1.00 93.06 234 LEU A C 1
ATOM 1786 O O . LEU A 1 234 ? 2.269 11.854 20.327 1.00 93.06 234 LEU A O 1
ATOM 1790 N N . ALA A 1 235 ? 0.195 12.691 20.449 1.00 92.62 235 ALA A N 1
ATOM 1791 C CA . ALA A 1 235 ? -0.390 11.712 19.532 1.00 92.62 235 ALA A CA 1
ATOM 1792 C C . ALA A 1 235 ? 0.172 11.848 18.105 1.00 92.62 235 ALA A C 1
ATOM 1794 O O . ALA A 1 235 ? 0.464 10.845 17.458 1.00 92.62 235 ALA A O 1
ATOM 1795 N N . THR A 1 236 ? 0.372 13.074 17.621 1.00 95.62 236 THR A N 1
ATOM 1796 C CA . THR A 1 236 ? 0.949 13.328 16.292 1.00 95.62 236 THR A CA 1
ATOM 1797 C C . THR A 1 236 ? 2.406 12.878 16.227 1.00 95.62 236 THR A C 1
ATOM 1799 O O . THR A 1 236 ? 2.778 12.146 15.312 1.00 95.62 236 THR A O 1
ATOM 1802 N N . VAL A 1 237 ? 3.210 13.227 17.235 1.00 96.50 237 VAL A N 1
ATOM 1803 C CA . VAL A 1 237 ? 4.596 12.754 17.361 1.00 96.50 237 VAL A CA 1
ATOM 1804 C C . VAL A 1 237 ? 4.638 11.230 17.452 1.00 96.50 237 VAL A C 1
ATOM 1806 O O . VAL A 1 237 ? 5.439 10.613 16.762 1.00 96.50 237 VAL A O 1
ATOM 1809 N N . ALA A 1 238 ? 3.743 10.602 18.219 1.00 95.62 238 ALA A N 1
ATOM 1810 C CA . ALA A 1 238 ? 3.663 9.147 18.312 1.00 95.62 238 ALA A CA 1
ATOM 1811 C C . ALA A 1 238 ? 3.368 8.483 16.953 1.00 95.62 238 ALA A C 1
ATOM 1813 O O . ALA A 1 238 ? 4.021 7.498 16.613 1.00 95.62 238 ALA A O 1
ATOM 1814 N N . MET A 1 239 ? 2.446 9.032 16.148 1.00 97.12 239 MET A N 1
ATOM 1815 C CA . MET A 1 239 ? 2.188 8.536 14.784 1.00 97.12 239 MET A CA 1
ATOM 1816 C C . MET A 1 239 ? 3.423 8.663 13.886 1.00 97.12 239 MET A C 1
ATOM 1818 O O . MET A 1 239 ? 3.769 7.711 13.188 1.00 97.12 239 MET A O 1
ATOM 1822 N N . ILE A 1 240 ? 4.091 9.822 13.914 1.00 97.31 240 ILE A N 1
ATOM 1823 C CA . ILE A 1 240 ? 5.288 10.086 13.103 1.00 97.31 240 ILE A CA 1
ATOM 1824 C C . ILE A 1 240 ? 6.416 9.134 13.499 1.00 97.31 240 ILE A C 1
ATOM 1826 O O . ILE A 1 240 ? 6.972 8.458 12.639 1.00 97.31 240 ILE A O 1
ATOM 1830 N N . VAL A 1 241 ? 6.716 9.034 14.796 1.00 97.50 241 VAL A N 1
ATOM 1831 C CA . VAL A 1 241 ? 7.756 8.142 15.320 1.00 97.50 241 VAL A CA 1
ATOM 1832 C C . VAL A 1 241 ? 7.445 6.692 14.963 1.00 97.50 241 VAL A C 1
ATOM 1834 O O . VAL A 1 241 ? 8.321 6.002 14.457 1.00 97.50 241 VAL A O 1
ATOM 1837 N N . GLY A 1 242 ? 6.201 6.238 15.146 1.00 96.88 242 GLY A N 1
ATOM 1838 C CA . GLY A 1 242 ? 5.799 4.883 14.764 1.00 96.88 242 GLY A CA 1
ATOM 1839 C C . GLY A 1 242 ? 6.044 4.594 13.281 1.00 96.88 242 GLY A C 1
ATOM 1840 O O . GLY A 1 242 ? 6.593 3.551 12.942 1.00 96.88 242 GLY A O 1
ATOM 1841 N N . CYS A 1 243 ? 5.700 5.533 12.399 1.00 97.75 243 CYS A N 1
ATOM 1842 C CA . CYS A 1 243 ? 5.917 5.381 10.961 1.00 97.75 243 CYS A CA 1
ATOM 1843 C C . CYS A 1 243 ? 7.414 5.358 10.607 1.00 97.75 243 CYS A C 1
ATOM 1845 O O . CYS A 1 243 ? 7.888 4.442 9.934 1.00 97.75 243 CYS A O 1
ATOM 1847 N N . LEU A 1 244 ? 8.178 6.330 11.116 1.00 97.19 244 LEU A N 1
ATOM 1848 C CA . LEU A 1 244 ? 9.606 6.465 10.826 1.00 97.19 244 LEU A CA 1
ATOM 1849 C C . LEU A 1 244 ? 10.434 5.307 11.376 1.00 97.19 244 LEU A C 1
ATOM 1851 O O . LEU A 1 244 ? 11.389 4.905 10.724 1.00 97.19 244 LEU A O 1
ATOM 1855 N N . VAL A 1 245 ? 10.072 4.733 12.528 1.00 97.38 245 VAL A N 1
ATOM 1856 C CA . VAL A 1 245 ? 10.770 3.559 13.077 1.00 97.38 245 VAL A CA 1
ATOM 1857 C C . VAL A 1 245 ? 10.728 2.397 12.084 1.00 97.38 245 VAL A C 1
ATOM 1859 O O . VAL A 1 245 ? 11.757 1.768 11.848 1.00 97.38 245 VAL A O 1
ATOM 1862 N N . VAL A 1 246 ? 9.585 2.163 11.435 1.00 97.81 246 VAL A N 1
ATOM 1863 C CA . VAL A 1 246 ? 9.429 1.087 10.443 1.00 97.81 246 VAL A CA 1
ATOM 1864 C C . VAL A 1 246 ? 10.150 1.399 9.132 1.00 97.81 246 VAL A C 1
ATOM 1866 O O . VAL A 1 246 ? 10.721 0.499 8.525 1.00 97.81 246 VAL A O 1
ATOM 1869 N N . LEU A 1 247 ? 10.162 2.663 8.705 1.00 96.94 247 LEU A N 1
ATOM 1870 C CA . LEU A 1 247 ? 10.846 3.088 7.477 1.00 96.94 247 LEU A CA 1
ATOM 1871 C C . LEU A 1 247 ? 12.361 3.275 7.657 1.00 96.94 247 LEU A C 1
ATOM 1873 O O . LEU A 1 247 ? 13.101 3.300 6.676 1.00 96.94 247 LEU A O 1
ATOM 1877 N N . SER A 1 248 ? 12.845 3.393 8.895 1.00 96.69 248 SER A N 1
ATOM 1878 C CA . SER A 1 248 ? 14.250 3.690 9.178 1.00 96.69 248 SER A CA 1
ATOM 1879 C C . SER A 1 248 ? 15.250 2.654 8.648 1.00 96.69 248 SER A C 1
ATOM 1881 O O . SER A 1 248 ? 16.286 3.091 8.148 1.00 96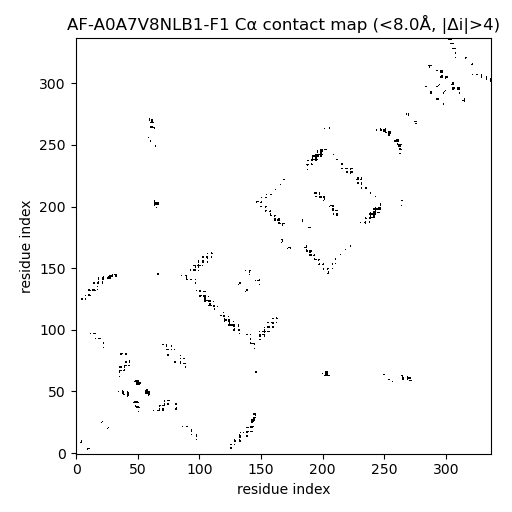.69 248 SER A O 1
ATOM 1883 N N . PRO A 1 249 ? 14.988 1.327 8.644 1.00 96.12 249 PRO A N 1
ATOM 1884 C CA . PRO A 1 249 ? 15.918 0.363 8.054 1.00 96.12 249 PRO A CA 1
ATOM 1885 C C . PRO A 1 249 ? 16.070 0.561 6.543 1.00 96.12 249 PRO A C 1
ATOM 1887 O O . PRO A 1 249 ? 17.170 0.433 6.010 1.00 96.12 249 PRO A O 1
ATOM 1890 N N . TRP A 1 250 ? 14.979 0.917 5.859 1.00 95.31 250 TRP A N 1
ATOM 1891 C CA . TRP A 1 250 ? 15.004 1.225 4.432 1.00 95.31 250 TRP A CA 1
ATOM 1892 C C . TRP A 1 250 ? 15.789 2.511 4.151 1.00 95.31 250 TRP A C 1
ATOM 1894 O O . TRP A 1 250 ? 16.698 2.509 3.323 1.00 95.31 250 TRP A O 1
ATOM 1904 N N . ALA A 1 251 ? 15.525 3.576 4.913 1.00 94.88 251 ALA A N 1
ATOM 1905 C CA . ALA A 1 251 ? 16.266 4.829 4.791 1.00 94.88 251 ALA A CA 1
ATOM 1906 C C . ALA A 1 251 ? 17.760 4.663 5.100 1.00 94.88 251 ALA A C 1
ATOM 1908 O O . ALA A 1 251 ? 18.600 5.237 4.412 1.00 94.88 251 ALA A O 1
ATOM 1909 N N . LEU A 1 252 ? 18.105 3.842 6.096 1.00 96.38 252 LEU A N 1
ATOM 1910 C CA . LEU A 1 252 ? 19.492 3.521 6.421 1.00 96.38 252 LEU A CA 1
ATOM 1911 C C . LEU A 1 252 ? 20.166 2.751 5.282 1.00 96.38 252 LEU A C 1
ATOM 1913 O O . LEU A 1 252 ? 21.292 3.075 4.917 1.00 96.38 252 LEU A O 1
ATOM 1917 N N . ARG A 1 253 ? 19.481 1.770 4.681 1.00 94.75 253 ARG A N 1
ATOM 1918 C CA . ARG A 1 253 ? 19.999 1.070 3.499 1.00 94.75 253 ARG A CA 1
ATOM 1919 C C . ARG A 1 253 ? 20.271 2.050 2.361 1.00 94.75 253 ARG A C 1
ATOM 1921 O O . ARG A 1 253 ? 21.321 1.943 1.729 1.00 94.75 253 ARG A O 1
ATOM 1928 N N . ASN A 1 254 ? 19.362 2.989 2.103 1.00 92.81 254 ASN A N 1
ATOM 1929 C CA . ASN A 1 254 ? 19.528 3.970 1.030 1.00 92.81 254 ASN A CA 1
ATOM 1930 C C . ASN A 1 254 ? 20.663 4.956 1.330 1.00 92.81 254 ASN A C 1
ATOM 1932 O O . ASN A 1 254 ? 21.463 5.239 0.445 1.00 92.81 254 ASN A O 1
ATOM 1936 N N . LEU A 1 255 ? 20.837 5.362 2.590 1.00 93.75 255 LEU A N 1
ATOM 1937 C CA . LEU A 1 255 ? 21.981 6.170 3.012 1.00 93.75 255 LEU A CA 1
ATOM 1938 C C . LEU A 1 255 ? 23.314 5.438 2.794 1.00 93.75 255 LEU A C 1
ATOM 1940 O O . LEU A 1 255 ? 24.293 6.046 2.374 1.00 93.75 255 LEU A O 1
ATOM 1944 N N . LEU A 1 256 ? 23.365 4.136 3.073 1.00 94.62 256 LEU A N 1
ATOM 1945 C CA . LEU A 1 256 ? 24.582 3.340 2.893 1.00 94.62 256 LEU A CA 1
ATOM 1946 C C . LEU A 1 256 ? 24.868 3.010 1.421 1.00 94.62 256 LEU A C 1
ATOM 1948 O O . LEU A 1 256 ? 26.030 2.893 1.051 1.00 94.62 256 LEU A O 1
ATOM 1952 N N . THR A 1 257 ? 23.827 2.842 0.601 1.00 91.50 257 THR A N 1
ATOM 1953 C CA . THR A 1 257 ? 23.956 2.402 -0.801 1.00 91.50 257 THR A CA 1
ATOM 1954 C C . THR A 1 257 ? 24.089 3.577 -1.770 1.00 91.50 257 THR A C 1
ATOM 1956 O O . THR A 1 257 ? 24.896 3.519 -2.690 1.00 91.50 257 THR A O 1
ATOM 1959 N N . PHE A 1 258 ? 23.302 4.635 -1.565 1.00 89.94 258 PHE A N 1
ATOM 1960 C CA . PHE A 1 258 ? 23.181 5.782 -2.473 1.00 89.94 258 PHE A CA 1
ATOM 1961 C C . PHE A 1 258 ? 23.658 7.097 -1.854 1.00 89.94 258 PHE A C 1
ATOM 1963 O O . PHE A 1 258 ? 23.647 8.117 -2.529 1.00 89.94 258 PHE A O 1
ATOM 1970 N N . HIS A 1 259 ? 24.069 7.098 -0.580 1.00 90.56 259 HIS A N 1
ATOM 1971 C CA . HIS A 1 259 ? 24.453 8.311 0.153 1.00 90.56 259 HIS A CA 1
ATOM 1972 C C . HIS A 1 259 ? 23.328 9.350 0.299 1.00 90.56 259 HIS A C 1
ATOM 1974 O O . HIS A 1 259 ? 23.589 10.513 0.601 1.00 90.56 259 HIS A O 1
ATOM 1980 N N . GLU A 1 260 ? 22.070 8.914 0.186 1.00 88.31 260 GLU A N 1
ATOM 1981 C CA . GLU A 1 260 ? 20.888 9.761 0.329 1.00 88.31 260 GLU A CA 1
ATOM 1982 C C . GLU A 1 260 ? 19.925 9.224 1.395 1.00 88.31 260 GLU A C 1
ATOM 1984 O O . GLU A 1 260 ? 19.601 8.036 1.446 1.00 88.31 260 GLU A O 1
ATOM 1989 N N . VAL A 1 261 ? 19.426 10.117 2.256 1.00 90.62 261 VAL A N 1
ATOM 1990 C CA . VAL A 1 261 ? 18.424 9.765 3.272 1.00 90.62 261 VAL A CA 1
ATOM 1991 C C . VAL A 1 261 ? 17.036 9.785 2.636 1.00 90.62 261 VAL A C 1
ATOM 1993 O O . VAL A 1 261 ? 16.342 10.802 2.658 1.00 90.62 261 VAL A O 1
ATOM 1996 N N . GLN A 1 262 ? 16.620 8.646 2.085 1.00 89.75 262 GLN A N 1
ATOM 1997 C CA . GLN A 1 262 ? 15.310 8.489 1.454 1.00 89.75 262 GLN A CA 1
ATOM 1998 C C . GLN A 1 262 ? 14.444 7.452 2.177 1.00 89.75 262 GLN A C 1
ATOM 2000 O O . GLN A 1 262 ? 14.752 6.261 2.187 1.00 89.75 262 GLN A O 1
ATOM 2005 N N . PHE A 1 263 ? 13.330 7.901 2.762 1.00 91.31 263 PHE A N 1
ATOM 2006 C CA . PHE A 1 263 ? 12.363 7.031 3.449 1.00 91.31 263 PHE A CA 1
ATOM 2007 C C . PHE A 1 263 ? 11.333 6.393 2.510 1.00 91.31 263 PHE A C 1
ATOM 2009 O O . PHE A 1 263 ? 10.753 5.369 2.859 1.00 91.31 263 PHE A O 1
ATOM 2016 N N . LEU A 1 264 ? 11.099 7.006 1.350 1.00 91.12 264 LEU A N 1
ATOM 2017 C CA . LEU A 1 264 ? 10.159 6.567 0.318 1.00 91.12 264 LEU A CA 1
ATOM 2018 C C . LEU A 1 264 ? 10.896 6.478 -1.022 1.00 91.12 264 LEU A C 1
ATOM 2020 O O . LEU A 1 264 ? 12.032 6.936 -1.120 1.00 91.12 264 LEU A O 1
ATOM 2024 N N . ASN A 1 265 ? 10.270 5.873 -2.029 1.00 85.81 265 ASN A N 1
ATOM 2025 C CA . ASN A 1 265 ? 10.861 5.759 -3.357 1.00 85.81 265 ASN A CA 1
ATOM 2026 C C . ASN A 1 265 ? 10.970 7.138 -4.033 1.00 85.81 265 ASN A C 1
ATOM 2028 O O . ASN A 1 265 ? 10.155 8.029 -3.753 1.00 85.81 265 ASN A O 1
ATOM 2032 N N . PRO A 1 266 ? 11.926 7.308 -4.963 1.00 84.94 266 PRO A N 1
ATOM 2033 C CA . PRO A 1 266 ? 12.030 8.509 -5.775 1.00 84.94 266 PRO A CA 1
ATOM 2034 C C . PRO A 1 266 ? 10.719 8.818 -6.502 1.00 84.94 266 PRO A C 1
ATOM 2036 O O . PRO A 1 266 ? 10.049 7.929 -7.030 1.00 84.94 266 PRO A O 1
ATOM 2039 N N . LYS A 1 267 ? 10.379 10.107 -6.592 1.00 81.12 267 LYS A N 1
ATOM 2040 C CA . LYS A 1 267 ? 9.124 10.590 -7.193 1.00 81.12 267 LYS A CA 1
ATOM 2041 C C . LYS A 1 267 ? 8.872 10.053 -8.607 1.00 81.12 267 LYS A C 1
ATOM 2043 O O . LYS A 1 267 ? 7.726 9.788 -8.951 1.00 81.12 267 LYS A O 1
ATOM 2048 N N . TYR A 1 268 ? 9.924 9.938 -9.413 1.00 79.69 268 TYR A N 1
ATOM 2049 C CA . TYR A 1 268 ? 9.835 9.522 -10.814 1.00 79.69 268 TYR A CA 1
ATOM 2050 C C . TYR A 1 268 ? 10.165 8.040 -11.022 1.00 79.69 268 TYR A C 1
ATOM 2052 O O . TYR A 1 268 ? 10.073 7.570 -12.142 1.00 79.69 268 TYR A O 1
ATOM 2060 N N . SER A 1 269 ? 10.496 7.303 -9.949 1.00 79.69 269 SER A N 1
ATOM 2061 C CA . SER A 1 269 ? 10.814 5.865 -9.985 1.00 79.69 269 SER A CA 1
ATOM 2062 C C . SER A 1 269 ? 11.820 5.472 -11.076 1.00 79.69 269 SER A C 1
ATOM 2064 O O . SER A 1 269 ? 11.682 4.413 -11.673 1.00 79.69 269 SER A O 1
ATOM 2066 N N . THR A 1 270 ? 12.818 6.318 -11.322 1.00 80.06 270 THR A N 1
ATOM 2067 C CA . THR A 1 270 ? 13.828 6.113 -12.364 1.00 80.06 270 THR A CA 1
ATOM 2068 C C . THR A 1 270 ? 14.974 5.224 -11.905 1.00 80.06 270 THR A C 1
ATOM 2070 O O . THR A 1 270 ? 15.327 5.195 -10.722 1.00 80.06 270 THR A O 1
ATOM 2073 N N . LEU A 1 271 ? 15.595 4.544 -12.859 1.00 79.38 271 LEU A N 1
ATOM 2074 C CA . LEU A 1 271 ? 16.845 3.823 -12.689 1.00 79.38 271 LEU A CA 1
ATOM 2075 C C . LEU A 1 271 ? 18.040 4.776 -12.545 1.00 79.38 271 LEU A C 1
ATOM 2077 O O . LEU A 1 271 ? 18.006 5.916 -13.020 1.00 79.38 271 LEU A O 1
ATOM 2081 N N . PRO A 1 272 ? 19.141 4.318 -11.919 1.00 71.38 272 PRO A N 1
ATOM 2082 C CA . PRO A 1 272 ? 20.389 5.069 -11.911 1.00 71.38 272 PRO A CA 1
ATOM 2083 C C . PRO A 1 272 ? 20.858 5.381 -13.341 1.00 71.38 272 PRO A C 1
ATOM 2085 O O . PRO A 1 272 ? 21.149 4.472 -14.113 1.00 71.38 272 PRO A O 1
ATOM 2088 N N . GLY A 1 273 ? 20.952 6.671 -13.679 1.00 72.81 273 GLY A N 1
ATOM 2089 C CA . GLY A 1 273 ? 21.395 7.144 -14.997 1.00 72.81 273 GLY A CA 1
ATOM 2090 C C . GLY A 1 273 ? 20.286 7.337 -16.037 1.00 72.81 273 GLY A C 1
ATOM 2091 O O . GLY A 1 273 ? 20.578 7.819 -17.128 1.00 72.81 273 GLY A O 1
ATOM 2092 N N . GLU A 1 274 ? 19.033 7.021 -15.708 1.00 79.44 274 GLU A N 1
ATOM 2093 C CA . GLU A 1 274 ? 17.890 7.234 -16.597 1.00 79.44 274 GLU A CA 1
ATOM 2094 C C . GLU A 1 274 ? 17.497 8.718 -16.667 1.00 79.44 274 GLU A C 1
ATOM 2096 O O . GLU A 1 274 ? 17.524 9.451 -15.669 1.00 79.44 274 GLU A O 1
ATOM 2101 N N . LEU A 1 275 ? 17.143 9.182 -17.866 1.00 81.69 275 LEU A N 1
ATOM 2102 C CA . LEU A 1 275 ? 16.744 10.563 -18.096 1.00 81.69 275 LEU A CA 1
ATOM 2103 C C . LEU A 1 275 ? 15.278 10.754 -17.705 1.00 81.69 275 LEU A C 1
ATOM 2105 O O . LEU A 1 275 ? 14.391 10.133 -18.271 1.00 81.69 275 LEU A O 1
ATOM 2109 N N . VAL A 1 276 ? 15.005 11.676 -16.781 1.00 84.75 276 VAL A N 1
ATOM 2110 C CA . VAL A 1 276 ? 13.623 12.061 -16.463 1.00 84.75 276 VAL A CA 1
ATOM 2111 C C . VAL A 1 276 ? 13.107 13.026 -17.544 1.00 84.75 276 VAL A C 1
ATOM 2113 O O . VAL A 1 276 ? 13.651 14.132 -17.671 1.00 84.75 276 VAL A O 1
ATOM 2116 N N . PRO A 1 277 ? 12.031 12.694 -18.282 1.00 88.44 277 PRO A N 1
ATOM 2117 C CA . PRO A 1 277 ? 11.495 13.529 -19.355 1.00 88.44 277 PRO A CA 1
ATOM 2118 C C . PRO A 1 277 ? 10.642 14.681 -18.790 1.00 88.44 277 PRO A C 1
ATOM 2120 O O . PRO A 1 277 ? 9.422 14.740 -18.944 1.00 88.44 277 PRO A O 1
ATOM 2123 N N . TYR A 1 278 ? 11.287 15.637 -18.112 1.00 90.44 278 TYR A N 1
ATOM 2124 C CA . TYR A 1 278 ? 10.610 16.732 -17.401 1.00 90.44 278 TYR A CA 1
ATOM 2125 C C . TYR A 1 278 ? 9.675 17.562 -18.288 1.00 90.44 278 TYR A C 1
ATOM 2127 O O . TYR A 1 278 ? 8.613 17.976 -17.824 1.00 90.44 278 TYR A O 1
ATOM 2135 N N . GLY A 1 279 ? 10.065 17.813 -19.543 1.00 91.25 279 GLY A N 1
ATOM 2136 C CA . GLY A 1 279 ? 9.252 18.565 -20.501 1.00 91.25 279 GLY A CA 1
ATOM 2137 C C . GLY A 1 279 ? 7.961 17.833 -20.863 1.00 91.25 279 GLY A C 1
ATOM 2138 O O . GLY A 1 279 ? 6.887 18.427 -20.808 1.00 91.25 279 GLY A O 1
ATOM 2139 N N . PHE A 1 280 ? 8.058 16.529 -21.128 1.00 90.44 280 PHE A N 1
ATOM 2140 C CA . PHE A 1 280 ? 6.908 15.671 -21.405 1.00 90.44 280 PHE A CA 1
ATOM 2141 C C . PHE A 1 280 ? 5.964 15.611 -20.199 1.00 90.44 280 PHE A C 1
ATOM 2143 O O . PHE A 1 280 ? 4.786 15.925 -20.326 1.00 90.44 280 PHE A O 1
ATOM 2150 N N . MET A 1 281 ? 6.495 15.370 -18.995 1.00 90.94 281 MET A N 1
ATOM 2151 C CA . MET A 1 281 ? 5.696 15.363 -17.762 1.00 90.94 281 MET A CA 1
ATOM 2152 C C . MET A 1 281 ? 5.046 16.721 -17.448 1.00 90.94 281 MET A C 1
ATOM 2154 O O . MET A 1 281 ? 3.990 16.786 -16.817 1.00 90.94 281 MET A O 1
ATOM 2158 N N . ALA A 1 282 ? 5.685 17.835 -17.817 1.00 92.88 282 ALA A N 1
ATOM 2159 C CA . ALA A 1 282 ? 5.097 19.163 -17.668 1.00 92.88 282 ALA A CA 1
ATOM 2160 C C . ALA A 1 282 ? 3.951 19.382 -18.664 1.00 92.88 282 ALA A C 1
ATOM 2162 O O . ALA A 1 282 ? 2.920 19.927 -18.274 1.00 92.88 282 ALA A O 1
ATOM 2163 N N . TRP A 1 283 ? 4.115 18.918 -19.905 1.00 93.00 283 TRP A N 1
ATOM 2164 C CA . TRP A 1 283 ? 3.076 18.947 -20.931 1.00 93.00 283 TRP A CA 1
ATOM 2165 C C . TRP A 1 283 ? 1.881 18.065 -20.555 1.00 93.00 283 TRP A C 1
ATOM 2167 O O . TRP A 1 283 ? 0.753 18.538 -20.583 1.00 93.00 283 TRP A O 1
ATOM 2177 N N . GLU A 1 284 ? 2.096 16.842 -20.068 1.00 92.50 284 GLU A N 1
ATOM 2178 C CA . GLU A 1 284 ? 1.015 15.979 -19.571 1.00 92.50 284 GLU A CA 1
ATOM 2179 C C . GLU A 1 284 ? 0.138 16.683 -18.528 1.00 92.50 284 GLU A C 1
ATOM 2181 O O . GLU A 1 284 ? -1.085 16.581 -18.566 1.00 92.50 284 GLU A O 1
ATOM 2186 N N . ARG A 1 285 ? 0.732 17.453 -17.608 1.00 92.12 285 ARG A N 1
ATOM 2187 C CA . ARG A 1 285 ? -0.021 18.154 -16.553 1.00 92.12 285 ARG A CA 1
ATOM 2188 C C . ARG A 1 285 ? -0.986 19.217 -17.075 1.00 92.12 285 ARG A C 1
ATOM 2190 O O . ARG A 1 285 ? -1.860 19.627 -16.312 1.00 92.12 285 ARG A O 1
ATOM 2197 N N . THR A 1 286 ? -0.844 19.684 -18.315 1.00 93.19 286 THR A N 1
ATOM 2198 C CA . THR A 1 286 ? -1.741 20.706 -18.875 1.00 93.19 286 THR A CA 1
ATOM 2199 C C . THR A 1 286 ? -3.056 20.110 -19.370 1.00 93.19 286 THR A C 1
ATOM 2201 O O . THR A 1 286 ? -4.078 20.796 -19.365 1.00 93.19 286 THR A O 1
ATOM 2204 N N . TRP A 1 287 ? -3.069 18.826 -19.743 1.00 93.00 287 TRP A N 1
ATOM 2205 C CA . TRP A 1 287 ? -4.221 18.216 -20.404 1.00 93.00 287 TRP A CA 1
ATOM 2206 C C . TRP A 1 287 ? -4.611 16.838 -19.855 1.00 93.00 287 TRP A C 1
ATOM 2208 O O . TRP A 1 287 ? -5.781 16.462 -19.932 1.00 93.00 287 TRP A O 1
ATOM 2218 N N . LEU A 1 288 ? -3.713 16.057 -19.270 1.00 92.31 288 LEU A N 1
ATOM 2219 C CA . LEU A 1 288 ? -4.007 14.693 -18.839 1.00 92.31 288 LEU A CA 1
ATOM 2220 C C . LEU A 1 288 ? -4.930 14.686 -17.604 1.00 92.31 288 LEU A C 1
ATOM 2222 O O . LEU A 1 288 ? -4.523 15.030 -16.498 1.00 92.31 288 LEU A O 1
ATOM 2226 N N . TYR A 1 289 ? -6.193 14.278 -17.784 1.00 88.81 289 TYR A N 1
ATOM 2227 C CA . TYR A 1 289 ? -7.139 14.067 -16.671 1.00 88.81 289 TYR A CA 1
ATOM 2228 C C . TYR A 1 289 ? -7.877 12.725 -16.732 1.00 88.81 289 TYR A C 1
ATOM 2230 O O . TYR A 1 289 ? -8.472 12.311 -15.736 1.00 88.81 289 TYR A O 1
ATOM 2238 N N . ARG A 1 290 ? -7.889 12.044 -17.888 1.00 90.38 290 ARG A N 1
ATOM 2239 C CA . ARG A 1 290 ? -8.555 10.746 -18.053 1.00 90.38 290 ARG A CA 1
ATOM 2240 C C . ARG A 1 290 ? -7.532 9.632 -17.941 1.00 90.38 290 ARG A C 1
ATOM 2242 O O . ARG A 1 290 ? -6.537 9.644 -18.649 1.00 90.38 290 ARG A O 1
ATOM 2249 N N . VAL A 1 291 ? -7.857 8.607 -17.158 1.00 87.00 291 VAL A N 1
ATOM 2250 C CA . VAL A 1 291 ? -7.013 7.407 -17.030 1.00 87.00 291 VAL A CA 1
ATOM 2251 C C . VAL A 1 291 ? -6.821 6.702 -18.376 1.00 87.00 291 VAL A C 1
ATOM 2253 O O . VAL A 1 291 ? -5.742 6.196 -18.644 1.00 87.00 291 VAL A O 1
ATOM 2256 N N . ARG A 1 292 ? -7.833 6.714 -19.259 1.00 89.25 292 ARG A N 1
ATOM 2257 C CA . ARG A 1 292 ? -7.708 6.172 -20.624 1.00 89.25 292 ARG A CA 1
ATOM 2258 C C . ARG A 1 292 ? -6.543 6.806 -21.385 1.00 89.25 292 ARG A C 1
ATOM 2260 O O . ARG A 1 292 ? -5.830 6.092 -22.073 1.00 89.25 292 ARG A O 1
ATOM 2267 N N . ASP A 1 293 ? -6.371 8.118 -21.257 1.00 90.88 293 ASP A N 1
ATOM 2268 C CA . ASP A 1 293 ? -5.344 8.855 -21.989 1.00 90.88 293 ASP A CA 1
ATOM 2269 C C . ASP A 1 293 ? -3.934 8.431 -21.514 1.00 90.88 293 ASP A C 1
ATOM 2271 O O . ASP A 1 293 ? -3.001 8.458 -22.308 1.00 90.88 293 ASP A O 1
ATOM 2275 N N . CYS A 1 294 ? -3.789 7.931 -20.273 1.00 88.56 294 CYS A N 1
ATOM 2276 C CA . CYS A 1 294 ? -2.527 7.373 -19.771 1.00 88.56 294 CYS A CA 1
ATOM 2277 C C . CYS A 1 294 ? -2.048 6.160 -20.576 1.00 88.56 294 CYS A C 1
ATOM 2279 O O . CYS A 1 294 ? -0.869 6.079 -20.902 1.00 88.56 294 CYS A O 1
ATOM 2281 N N . TYR A 1 295 ? -2.967 5.258 -20.936 1.00 86.75 295 TYR A N 1
ATOM 2282 C CA . TYR A 1 295 ? -2.669 4.075 -21.754 1.00 86.75 295 TYR A CA 1
ATOM 2283 C C . TYR A 1 295 ? -2.281 4.422 -23.195 1.00 86.75 295 TYR A C 1
ATOM 2285 O O . TYR A 1 295 ? -1.679 3.608 -23.884 1.00 86.75 295 TYR A O 1
ATOM 2293 N N . LEU A 1 296 ? -2.694 5.593 -23.683 1.00 88.94 296 LEU A N 1
ATOM 2294 C CA . LEU A 1 296 ? -2.480 5.987 -25.073 1.00 88.94 296 LEU A CA 1
ATOM 2295 C C . LEU A 1 296 ? -1.178 6.762 -25.268 1.00 88.94 296 LEU A C 1
ATOM 2297 O O . LEU A 1 296 ? -0.663 6.772 -26.382 1.00 88.94 296 LEU A O 1
ATOM 2301 N N . VAL A 1 297 ? -0.684 7.426 -24.216 1.00 90.69 297 VAL A N 1
ATOM 2302 C CA . VAL A 1 297 ? 0.436 8.370 -24.311 1.00 90.69 297 VAL A CA 1
ATOM 2303 C C . VAL A 1 297 ? 1.490 8.107 -23.217 1.00 90.69 297 VAL A C 1
ATOM 2305 O O . VAL A 1 297 ? 2.484 7.470 -23.552 1.00 90.69 297 VAL A O 1
ATOM 2308 N N . PRO A 1 298 ? 1.312 8.487 -21.930 1.00 87.31 298 PRO A N 1
ATOM 2309 C CA . PRO A 1 298 ? 2.343 8.312 -20.903 1.00 87.31 298 PRO A CA 1
ATOM 2310 C C . PRO A 1 298 ? 2.922 6.902 -20.771 1.00 87.31 298 PRO A C 1
ATOM 2312 O O . PRO A 1 298 ? 4.124 6.748 -20.619 1.00 87.31 298 PRO A O 1
ATOM 2315 N N . TRP A 1 299 ? 2.077 5.868 -20.792 1.00 87.12 299 TRP A N 1
ATOM 2316 C CA . TRP A 1 299 ? 2.514 4.486 -20.542 1.00 87.12 299 TRP A CA 1
ATOM 2317 C C . TRP A 1 299 ? 3.133 3.807 -21.756 1.00 87.12 299 TRP A C 1
ATOM 2319 O O . TRP A 1 299 ? 3.601 2.686 -21.636 1.00 87.12 299 TRP A O 1
ATOM 2329 N N . LYS A 1 300 ? 3.119 4.476 -22.908 1.00 87.88 300 LYS A N 1
ATOM 2330 C CA . LYS A 1 300 ? 3.852 4.038 -24.093 1.00 87.88 300 LYS A CA 1
ATOM 2331 C C . LYS A 1 300 ? 5.268 4.596 -24.130 1.00 87.88 300 LYS A C 1
ATOM 2333 O O . LYS A 1 300 ? 6.076 4.118 -24.913 1.00 87.88 300 LYS A O 1
ATOM 2338 N N . LEU A 1 301 ? 5.561 5.611 -23.316 1.00 86.88 301 LEU A N 1
ATOM 2339 C CA . LEU A 1 301 ? 6.879 6.218 -23.290 1.00 86.88 301 LEU A CA 1
ATOM 2340 C C . LEU A 1 301 ? 7.937 5.158 -22.950 1.00 86.88 301 LEU A C 1
ATOM 2342 O O . LEU A 1 301 ? 7.782 4.392 -22.007 1.00 86.88 301 LEU A O 1
ATOM 2346 N N . ASP A 1 302 ? 8.975 5.137 -23.768 1.00 81.94 302 ASP A N 1
ATOM 2347 C CA . ASP A 1 302 ? 10.115 4.213 -23.807 1.00 81.94 302 ASP A CA 1
ATOM 2348 C C . ASP A 1 302 ? 9.786 2.735 -24.112 1.00 81.94 302 ASP A C 1
ATOM 2350 O O . ASP A 1 302 ? 10.691 1.902 -24.141 1.00 81.94 302 ASP A O 1
ATOM 2354 N N . GLU A 1 303 ? 8.524 2.406 -24.416 1.00 82.00 303 GLU A N 1
ATOM 2355 C CA . GLU A 1 303 ? 8.077 1.031 -24.701 1.00 82.00 303 GLU A CA 1
ATOM 2356 C C . GLU A 1 303 ? 7.406 0.871 -26.077 1.00 82.00 303 GLU A C 1
ATOM 2358 O O . GLU A 1 303 ? 7.632 -0.121 -26.772 1.00 82.00 303 GLU A O 1
ATOM 2363 N N . GLU A 1 304 ? 6.571 1.827 -26.491 1.00 88.31 304 GLU A N 1
ATOM 2364 C CA . GLU A 1 304 ? 5.728 1.734 -27.683 1.00 88.31 304 GLU A CA 1
ATOM 2365 C C . GLU A 1 304 ? 5.645 3.063 -28.445 1.00 88.31 304 GLU A C 1
ATOM 2367 O O . GLU A 1 304 ? 5.767 4.154 -27.890 1.00 88.31 304 GLU A O 1
ATOM 2372 N N . ALA A 1 305 ? 5.319 2.981 -29.737 1.00 90.88 305 ALA A N 1
ATOM 2373 C CA . ALA A 1 305 ? 5.107 4.170 -30.552 1.00 90.88 305 ALA A CA 1
ATOM 2374 C C . ALA A 1 305 ? 3.881 4.985 -30.090 1.00 90.88 305 ALA A C 1
ATOM 2376 O O . ALA A 1 305 ? 2.762 4.464 -29.956 1.00 90.88 305 ALA A O 1
ATOM 2377 N N . ILE A 1 306 ? 4.068 6.297 -29.934 1.00 92.12 306 ILE A N 1
ATOM 2378 C CA . ILE A 1 306 ? 3.016 7.242 -29.547 1.00 92.12 306 ILE A CA 1
ATOM 2379 C C . ILE A 1 306 ? 2.443 7.890 -30.806 1.00 92.12 306 ILE A C 1
ATOM 2381 O O . ILE A 1 306 ? 3.129 8.614 -31.527 1.00 92.12 306 ILE A O 1
ATOM 2385 N N . GLN A 1 307 ? 1.157 7.646 -31.063 1.00 92.38 307 GLN A N 1
ATOM 2386 C CA . GLN A 1 307 ? 0.455 8.190 -32.223 1.00 92.38 307 GLN A CA 1
ATOM 2387 C C . GLN A 1 307 ? -0.230 9.506 -31.863 1.00 92.38 307 GLN A C 1
ATOM 2389 O O . GLN A 1 307 ? -1.086 9.563 -30.981 1.00 92.38 307 GLN A O 1
ATOM 2394 N N . VAL A 1 308 ? 0.105 10.573 -32.586 1.00 92.81 308 VAL A N 1
ATOM 2395 C CA . VAL A 1 308 ? -0.398 11.934 -32.313 1.00 92.81 308 VAL A CA 1
ATOM 2396 C C . VAL A 1 308 ? -1.912 12.035 -32.481 1.00 92.81 308 VAL A C 1
ATOM 2398 O O . VAL A 1 308 ? -2.568 12.854 -31.837 1.00 92.81 308 VAL A O 1
ATOM 2401 N N . ASP A 1 309 ? -2.488 11.191 -33.332 1.00 92.44 309 ASP A N 1
ATOM 2402 C CA . ASP A 1 309 ? -3.924 11.178 -33.588 1.00 92.44 309 ASP A CA 1
ATOM 2403 C C . ASP A 1 309 ? -4.734 10.452 -32.496 1.00 92.44 309 ASP A C 1
ATOM 2405 O O . ASP A 1 309 ? -5.942 10.678 -32.399 1.00 92.44 309 ASP A O 1
ATOM 2409 N N . ASP A 1 310 ? -4.080 9.697 -31.601 1.00 90.94 310 ASP A N 1
ATOM 2410 C CA . ASP A 1 310 ? -4.697 9.170 -30.372 1.00 90.94 310 ASP A CA 1
ATOM 2411 C C . ASP A 1 310 ? -4.799 10.238 -29.265 1.00 90.94 310 ASP A C 1
ATOM 2413 O O . ASP A 1 310 ? -5.529 10.067 -28.281 1.00 90.94 310 ASP A O 1
ATOM 2417 N N . ILE A 1 311 ? -4.088 11.360 -29.421 1.00 92.81 311 ILE A N 1
ATOM 2418 C CA . ILE A 1 311 ? -4.006 12.430 -28.426 1.00 92.81 311 ILE A CA 1
ATOM 2419 C C . ILE A 1 311 ? -5.204 13.376 -28.593 1.00 92.81 311 ILE A C 1
ATOM 2421 O O . ILE A 1 311 ? -5.471 13.871 -29.694 1.00 92.81 311 ILE A O 1
ATOM 2425 N N . PRO A 1 312 ? -5.959 13.671 -27.517 1.00 91.94 312 PRO A N 1
ATOM 2426 C CA . PRO A 1 312 ? -7.132 14.524 -27.623 1.00 91.94 312 PRO A CA 1
ATOM 2427 C C . PRO A 1 312 ? -6.740 15.941 -28.056 1.00 91.94 312 PRO A C 1
ATOM 2429 O O . PRO A 1 312 ? -5.761 16.494 -27.569 1.00 91.94 312 PRO A O 1
ATOM 2432 N N . SER A 1 313 ? -7.564 16.581 -28.891 1.00 91.56 313 SER A N 1
ATOM 2433 C CA . SER A 1 313 ? -7.290 17.922 -29.442 1.00 91.56 313 SER A CA 1
ATOM 2434 C C . SER A 1 313 ? -6.976 18.991 -28.389 1.00 91.56 313 SER A C 1
ATOM 2436 O O . SER A 1 313 ? -6.225 19.915 -28.657 1.00 91.56 313 SER A O 1
ATOM 2438 N N . ARG A 1 314 ? -7.524 18.841 -27.179 1.00 90.56 314 ARG A N 1
ATOM 2439 C CA . ARG A 1 314 ? -7.288 19.704 -26.010 1.00 90.56 314 ARG A CA 1
ATOM 2440 C C . ARG A 1 314 ? -5.863 19.645 -25.438 1.00 90.56 314 ARG A C 1
ATOM 2442 O O . ARG A 1 314 ? -5.573 20.403 -24.525 1.00 90.56 314 ARG A O 1
ATOM 2449 N N . ALA A 1 315 ? -5.037 18.697 -25.881 1.00 93.19 315 ALA A N 1
ATOM 2450 C CA . ALA A 1 315 ? -3.617 18.628 -25.538 1.00 93.19 315 ALA A CA 1
ATOM 2451 C C . ALA A 1 315 ? -2.774 19.660 -26.307 1.00 93.19 315 ALA A C 1
ATOM 2453 O O . ALA A 1 315 ? -1.584 19.797 -26.033 1.00 93.19 315 ALA A O 1
ATOM 2454 N N . PHE A 1 316 ? -3.399 20.354 -27.264 1.00 94.94 316 PHE A N 1
ATOM 2455 C CA . PHE A 1 316 ? -2.778 21.329 -28.145 1.00 94.94 316 PHE A CA 1
ATOM 2456 C C . PHE A 1 316 ? -3.567 22.642 -28.083 1.00 94.94 316 PHE A C 1
ATOM 2458 O O . PHE A 1 316 ? -4.796 22.646 -28.195 1.00 94.94 316 PHE A O 1
ATOM 2465 N N . ASP A 1 317 ? -2.864 23.761 -27.964 1.00 93.69 317 ASP A N 1
ATOM 2466 C CA . ASP A 1 317 ? -3.421 25.111 -28.005 1.00 93.69 317 ASP A CA 1
ATOM 2467 C C . ASP A 1 317 ? -3.735 25.545 -29.447 1.00 93.69 317 ASP A C 1
ATOM 2469 O O . ASP A 1 317 ? -4.603 26.389 -29.682 1.00 93.69 317 ASP A O 1
ATOM 2473 N N . SER A 1 318 ? -3.042 24.973 -30.443 1.00 95.12 318 SER A N 1
ATOM 2474 C CA . SER A 1 318 ? -3.241 25.302 -31.860 1.00 95.12 318 SER A CA 1
ATOM 2475 C C . SER A 1 318 ? -2.943 24.135 -32.818 1.00 95.12 318 SER A C 1
ATOM 2477 O O . SER A 1 318 ? -2.187 23.226 -32.474 1.00 95.12 318 SER A O 1
ATOM 2479 N N . PRO A 1 319 ? -3.464 24.166 -34.064 1.00 94.69 319 PRO A N 1
ATOM 2480 C CA . PRO A 1 319 ? -3.099 23.184 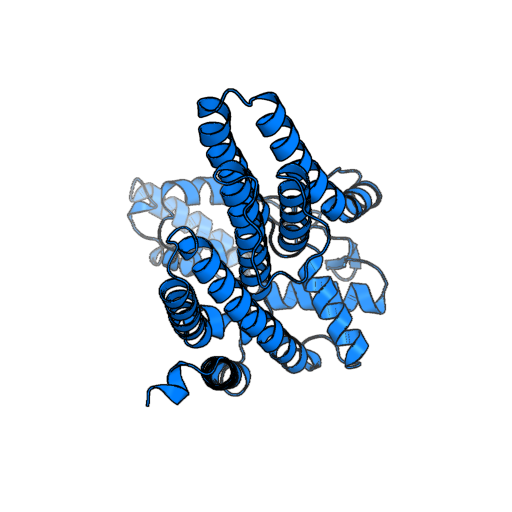-35.089 1.00 94.69 319 PRO A CA 1
ATOM 2481 C C . PRO A 1 319 ? -1.598 23.165 -35.413 1.00 94.69 319 PRO A C 1
ATOM 2483 O O . PRO A 1 319 ? -1.050 22.104 -35.680 1.00 94.69 319 PRO A O 1
ATOM 2486 N N . ALA A 1 320 ? -0.930 24.323 -35.354 1.00 95.19 320 ALA A N 1
ATOM 2487 C CA . ALA A 1 320 ? 0.512 24.421 -35.578 1.00 95.19 320 ALA A CA 1
ATOM 2488 C C . ALA A 1 320 ? 1.317 23.751 -34.454 1.00 95.19 320 ALA A C 1
ATOM 2490 O O . ALA A 1 320 ? 2.338 23.121 -34.714 1.00 95.19 320 ALA A O 1
ATOM 2491 N N . GLU A 1 321 ? 0.849 23.851 -33.206 1.00 94.06 321 GLU A N 1
ATOM 2492 C CA . GLU A 1 321 ? 1.444 23.110 -32.093 1.00 94.06 321 GLU A CA 1
ATOM 2493 C C . GLU A 1 321 ? 1.229 21.605 -32.246 1.00 94.06 321 GLU A C 1
ATOM 2495 O O . GLU A 1 321 ? 2.177 20.851 -32.049 1.00 94.06 321 GLU A O 1
ATOM 2500 N N . LYS A 1 322 ? 0.024 21.166 -32.646 1.00 95.12 322 LYS A N 1
ATOM 2501 C CA . LYS A 1 322 ? -0.234 19.744 -32.919 1.00 95.12 322 LYS A CA 1
ATOM 2502 C C . LYS A 1 322 ? 0.752 19.194 -33.949 1.00 95.12 322 LYS A C 1
ATOM 2504 O O . LYS A 1 322 ? 1.282 18.110 -33.739 1.00 95.12 322 LYS A O 1
ATOM 2509 N N . GLU A 1 323 ? 1.013 19.941 -35.018 1.00 95.81 323 GLU A N 1
ATOM 2510 C CA . GLU A 1 323 ? 1.966 19.516 -36.046 1.00 95.81 323 GLU A CA 1
ATOM 2511 C C . GLU A 1 323 ? 3.403 19.478 -35.520 1.00 95.81 323 GLU A C 1
ATOM 2513 O O . GLU A 1 323 ? 4.101 18.493 -35.704 1.00 95.81 323 GLU A O 1
ATOM 2518 N N . ARG A 1 324 ? 3.820 20.471 -34.728 1.00 94.81 324 ARG 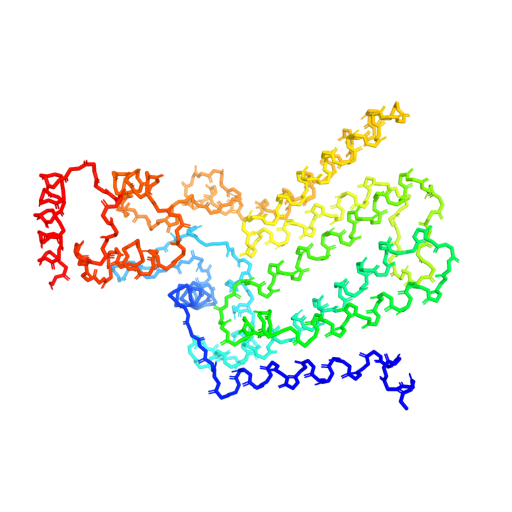A N 1
ATOM 2519 C CA . ARG A 1 324 ? 5.140 20.433 -34.084 1.00 94.81 324 ARG A CA 1
ATOM 2520 C C . ARG A 1 324 ? 5.304 19.238 -33.137 1.00 94.81 324 ARG A C 1
ATOM 2522 O O . ARG A 1 324 ? 6.382 18.658 -33.064 1.00 94.81 324 ARG A O 1
ATOM 2529 N N . VAL A 1 325 ? 4.268 18.895 -32.369 1.00 94.19 325 VAL A N 1
ATOM 2530 C CA . VAL A 1 325 ? 4.289 17.704 -31.502 1.00 94.19 325 VAL A CA 1
ATOM 2531 C C . VAL A 1 325 ? 4.299 16.427 -32.343 1.00 94.19 325 VAL A C 1
ATOM 2533 O O . VAL A 1 325 ? 4.948 15.464 -31.942 1.00 94.19 325 VAL A O 1
ATOM 2536 N N . ARG A 1 326 ? 3.644 16.430 -33.514 1.00 95.19 326 ARG A N 1
ATOM 2537 C CA . ARG A 1 326 ? 3.720 15.341 -34.495 1.00 95.19 326 ARG A CA 1
ATOM 2538 C C . ARG A 1 326 ? 5.151 15.077 -34.925 1.00 95.19 326 ARG A C 1
ATOM 2540 O O . ARG A 1 326 ? 5.610 13.962 -34.716 1.00 95.19 326 ARG A O 1
ATOM 2547 N N . ASP A 1 327 ? 5.862 16.102 -35.377 1.00 94.94 327 ASP A N 1
ATOM 2548 C CA . ASP A 1 327 ? 7.255 15.971 -35.815 1.00 94.94 327 ASP A CA 1
ATOM 2549 C C . ASP A 1 327 ? 8.160 15.400 -34.705 1.00 94.94 327 ASP A C 1
ATOM 2551 O O . ASP A 1 327 ? 8.993 14.529 -34.947 1.00 94.94 327 ASP A O 1
ATOM 2555 N N . ILE A 1 328 ? 7.975 15.858 -33.458 1.00 93.88 328 ILE A N 1
ATOM 2556 C CA . ILE A 1 328 ? 8.753 15.378 -32.302 1.00 93.88 328 ILE A CA 1
ATOM 2557 C C . ILE A 1 328 ? 8.448 13.905 -31.998 1.00 93.88 328 ILE A C 1
ATOM 2559 O O . ILE A 1 328 ? 9.366 13.136 -31.719 1.00 93.88 328 ILE A O 1
ATOM 2563 N N . LEU A 1 329 ? 7.170 13.514 -32.012 1.00 93.00 329 LEU A N 1
ATOM 2564 C CA . LEU A 1 329 ? 6.769 12.137 -31.727 1.00 93.00 329 LEU A CA 1
ATOM 2565 C C . LEU A 1 329 ? 7.141 11.184 -32.865 1.00 93.00 329 LEU A C 1
ATOM 2567 O O . LEU A 1 329 ? 7.475 10.039 -32.590 1.00 93.00 329 LEU A O 1
ATOM 2571 N N . GLU A 1 330 ? 7.130 11.638 -34.118 1.00 94.12 330 GLU A N 1
ATOM 2572 C CA . GLU A 1 330 ? 7.631 10.863 -35.257 1.00 94.12 330 GLU A CA 1
ATOM 2573 C C . GLU A 1 330 ? 9.127 10.585 -35.114 1.00 94.12 330 GLU A C 1
ATOM 2575 O O . GLU A 1 330 ? 9.515 9.421 -35.163 1.00 94.12 330 GLU A O 1
ATOM 2580 N N . GLN A 1 331 ? 9.938 11.606 -34.812 1.00 92.50 331 GLN A N 1
ATOM 2581 C CA . GLN A 1 331 ? 11.366 11.416 -34.535 1.00 92.50 331 GLN A CA 1
ATOM 2582 C C . GLN A 1 331 ? 11.595 10.434 -33.375 1.00 92.50 331 GLN A C 1
ATOM 2584 O O . GLN A 1 331 ? 12.397 9.513 -33.479 1.00 92.50 331 GLN A O 1
ATOM 2589 N N . TYR A 1 332 ? 10.860 10.604 -32.275 1.00 90.88 332 TYR A N 1
ATOM 2590 C CA . TYR A 1 332 ? 10.923 9.692 -31.134 1.00 90.88 332 TYR A CA 1
ATOM 2591 C C . TYR A 1 332 ? 10.571 8.243 -31.517 1.00 90.88 332 TYR A C 1
ATOM 2593 O O . TYR A 1 332 ? 11.246 7.309 -31.092 1.00 90.88 332 TYR A O 1
ATOM 2601 N N . ASN A 1 333 ? 9.530 8.048 -32.330 1.00 92.31 333 ASN A N 1
ATOM 2602 C CA . ASN A 1 333 ? 9.098 6.723 -32.767 1.00 92.31 333 ASN A CA 1
ATOM 2603 C C . ASN A 1 333 ? 10.120 6.061 -33.713 1.00 92.31 333 ASN A C 1
ATOM 2605 O O . ASN A 1 333 ? 10.210 4.835 -33.720 1.00 92.31 333 ASN A O 1
ATOM 2609 N N . GLU A 1 334 ? 10.869 6.840 -34.502 1.00 90.81 334 GLU A N 1
ATOM 2610 C CA . GLU A 1 334 ? 11.982 6.343 -35.325 1.00 90.81 334 GLU A CA 1
ATOM 2611 C C . GLU A 1 334 ? 13.177 5.899 -34.470 1.00 90.81 334 GLU A C 1
ATOM 2613 O O . GLU A 1 334 ? 13.789 4.874 -34.758 1.00 90.81 334 GLU A O 1
ATOM 2618 N N . ASP A 1 335 ? 13.475 6.621 -33.387 1.00 85.81 335 ASP A N 1
ATOM 2619 C CA . ASP A 1 335 ? 14.561 6.281 -32.457 1.00 85.81 335 ASP A CA 1
ATOM 2620 C C . ASP A 1 335 ? 14.237 5.057 -31.565 1.00 85.81 335 ASP A C 1
ATOM 2622 O O . ASP A 1 335 ? 15.118 4.544 -30.873 1.00 85.81 335 ASP A O 1
ATOM 2626 N N . LEU A 1 336 ? 12.984 4.577 -31.568 1.00 80.19 336 LEU A N 1
ATOM 2627 C CA . LEU A 1 336 ? 12.522 3.437 -30.764 1.00 80.19 336 LEU A CA 1
ATOM 2628 C C . LEU A 1 336 ? 12.916 2.063 -31.357 1.00 80.19 336 LEU A C 1
ATOM 2630 O O . LEU A 1 336 ? 12.835 1.056 -30.649 1.00 80.19 336 LEU A O 1
ATOM 2634 N N . THR A 1 337 ? 13.291 2.003 -32.646 1.00 53.25 337 THR A N 1
ATOM 2635 C CA . THR A 1 337 ? 13.693 0.768 -33.368 1.00 53.25 337 THR A CA 1
ATOM 2636 C C . THR A 1 337 ? 15.175 0.443 -33.266 1.00 53.25 337 THR A C 1
ATOM 2638 O O . THR A 1 337 ? 15.497 -0.755 -33.086 1.00 53.25 337 THR A O 1
#

Nearest PDB structures (foldseek):
  3wme-assembly1_A  TM=2.332E-01  e=2.641E+00  Cyanidioschyzon merolae strain 10D
  7vr5-assembly1_A  TM=1.979E-01  e=2.045E+00  Cyanidioschyzon merolae strain 10D
  3wmf-assembly1_A  TM=1.933E-01  e=1.878E+00  Cyanidioschyzon merolae

Foldseek 3Di:
DVVQLLDLVNLLVVLLVLLCVCQPPPFDEDPVLVVLLQQLVCCLPVVASFHQDVNDTGHAQLAFCLLSVLQNVQCVVVVDGRPVSLSVLLVVLSVLQLLLLQLQLLLQLLVPVVPVDNVVSSVSSSVSSNCSSPPNVLSNVSSYSALSSVLSSLLSNLSSLLSVLVVCLVPVPDDPPPDPPPDCNHSQSSLLVSLLSLLSSCSRPVCSCVVLVVSLVVVCVSCVVVVNNVSSVSSSVSSPCSNCVSLVVVQVVCCVRVVGRDSHHDPQSDDVPDDDPVVVVVLCVQDPDDPVVCVQPVVCVLPHQHDLVSHDPSSDPDPVRSVVVVVVSVVVRVVSD

Mean predicted aligned error: 6.6 Å